Protein AF-A0A3P6E4Q5-F1 (afdb_monomer_lite)

Structure (mmCIF, N/CA/C/O backbone):
data_AF-A0A3P6E4Q5-F1
#
_entry.id   AF-A0A3P6E4Q5-F1
#
loop_
_atom_site.group_PDB
_atom_site.id
_atom_site.type_symbol
_atom_site.label_atom_id
_atom_site.label_alt_id
_atom_site.label_comp_id
_atom_site.label_asym_id
_atom_site.label_entity_id
_atom_site.label_seq_id
_atom_site.pdbx_PDB_ins_code
_atom_site.Cartn_x
_atom_site.Cartn_y
_atom_site.Cartn_z
_atom_site.occupancy
_atom_site.B_iso_or_equiv
_atom_site.auth_seq_id
_atom_site.auth_comp_id
_atom_site.auth_asym_id
_atom_site.auth_atom_id
_atom_site.pdbx_PDB_model_num
ATOM 1 N N . MET A 1 1 ? 16.492 25.123 -7.651 1.00 39.19 1 MET A N 1
ATOM 2 C CA . MET A 1 1 ? 16.013 23.936 -6.913 1.00 39.19 1 MET A CA 1
ATOM 3 C C . MET A 1 1 ? 16.724 22.741 -7.517 1.00 39.19 1 MET A C 1
ATOM 5 O O . MET A 1 1 ? 16.733 22.619 -8.732 1.00 39.19 1 MET A O 1
ATOM 9 N N . ASP A 1 2 ? 17.475 22.009 -6.701 1.00 32.38 2 ASP A N 1
ATOM 10 C CA . ASP A 1 2 ? 18.514 21.075 -7.147 1.00 32.38 2 ASP A CA 1
ATOM 11 C C . ASP A 1 2 ? 17.899 19.684 -7.392 1.00 32.38 2 ASP A C 1
ATOM 13 O O . ASP A 1 2 ? 17.528 18.999 -6.442 1.00 32.38 2 ASP A O 1
ATOM 17 N N . THR A 1 3 ? 17.768 19.276 -8.657 1.00 33.06 3 THR A N 1
ATOM 18 C CA . THR A 1 3 ? 17.178 17.994 -9.105 1.00 33.06 3 THR A CA 1
ATOM 19 C C . THR A 1 3 ? 18.144 16.811 -8.982 1.00 33.06 3 THR A C 1
ATOM 21 O O . THR A 1 3 ? 17.948 15.766 -9.604 1.00 33.06 3 THR A O 1
ATOM 24 N N . ARG A 1 4 ? 19.225 16.959 -8.202 1.00 41.47 4 ARG A N 1
ATOM 25 C CA . ARG A 1 4 ? 20.246 15.919 -8.079 1.00 41.47 4 ARG A CA 1
ATOM 26 C C . ARG A 1 4 ? 19.639 14.619 -7.532 1.00 41.47 4 ARG A C 1
ATOM 28 O O . ARG A 1 4 ? 18.881 14.664 -6.554 1.00 41.47 4 ARG A O 1
ATOM 35 N N . PRO A 1 5 ? 19.995 13.463 -8.125 1.00 45.75 5 PRO A N 1
ATOM 36 C CA . PRO A 1 5 ? 19.605 12.164 -7.598 1.00 45.75 5 PRO A CA 1
ATOM 37 C C . PRO A 1 5 ? 20.028 12.044 -6.133 1.00 45.75 5 PRO A C 1
ATOM 39 O O . PRO A 1 5 ? 21.005 12.659 -5.699 1.00 45.75 5 PRO A O 1
ATOM 42 N N . PHE A 1 6 ? 19.282 11.249 -5.368 1.00 40.94 6 PHE A N 1
ATOM 43 C CA . PHE A 1 6 ? 19.577 10.867 -3.992 1.00 40.94 6 PHE A CA 1
ATOM 44 C C . PHE A 1 6 ? 20.828 9.986 -3.970 1.00 40.94 6 PHE A C 1
ATOM 46 O O . PHE A 1 6 ? 20.800 8.775 -3.761 1.00 40.94 6 PHE A O 1
ATOM 53 N N . THR A 1 7 ? 21.966 10.606 -4.234 1.00 37.62 7 THR A N 1
ATOM 54 C CA . THR A 1 7 ? 23.267 10.013 -4.034 1.00 37.62 7 THR A CA 1
ATOM 55 C C . THR A 1 7 ? 23.651 10.331 -2.600 1.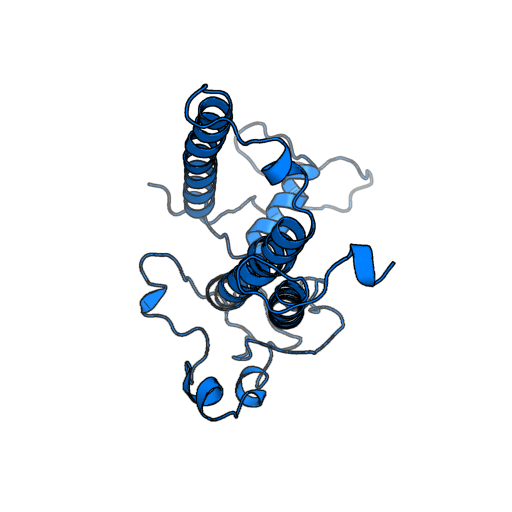00 37.62 7 THR A C 1
ATOM 57 O O . THR A 1 7 ? 24.296 11.343 -2.321 1.00 37.62 7 THR A O 1
ATOM 60 N N . CYS A 1 8 ? 23.345 9.419 -1.678 1.00 39.66 8 CYS A N 1
ATOM 61 C CA . CYS A 1 8 ? 24.447 9.025 -0.816 1.00 39.66 8 CYS A CA 1
ATOM 62 C C . CYS A 1 8 ? 25.441 8.407 -1.797 1.00 39.66 8 CYS A C 1
ATOM 64 O O . CYS A 1 8 ? 25.206 7.302 -2.279 1.00 39.66 8 CYS A O 1
ATOM 66 N N . LYS A 1 9 ? 26.405 9.205 -2.278 1.00 35.38 9 LYS A N 1
ATOM 67 C CA . LYS A 1 9 ? 27.390 8.732 -3.244 1.00 35.38 9 LYS A CA 1
ATOM 68 C C . LYS A 1 9 ? 27.934 7.428 -2.680 1.00 35.38 9 LYS A C 1
ATOM 70 O O . LYS A 1 9 ? 28.552 7.421 -1.619 1.00 35.38 9 LYS A O 1
ATOM 75 N N . THR A 1 10 ? 27.725 6.356 -3.423 1.00 39.16 10 THR A N 1
ATOM 76 C CA . THR A 1 10 ? 28.423 5.085 -3.273 1.00 39.16 10 THR A CA 1
ATOM 77 C C . THR A 1 10 ? 29.930 5.223 -3.534 1.00 39.16 10 THR A C 1
ATOM 79 O O . THR A 1 10 ? 30.618 4.217 -3.575 1.00 39.16 10 THR A O 1
ATOM 82 N N . ASP A 1 11 ? 30.484 6.446 -3.574 1.00 35.91 11 ASP A N 1
ATOM 83 C CA . ASP A 1 11 ? 31.900 6.735 -3.297 1.00 35.91 11 ASP A CA 1
ATOM 84 C C . ASP A 1 11 ? 32.241 6.534 -1.798 1.00 35.91 11 ASP A C 1
ATOM 86 O O . ASP A 1 11 ? 33.105 7.211 -1.238 1.00 35.91 11 ASP A O 1
ATOM 90 N N . CYS A 1 12 ? 31.562 5.614 -1.112 1.00 36.25 12 CYS A N 1
ATOM 91 C CA . CYS A 1 12 ? 32.248 4.793 -0.130 1.00 36.25 12 CYS A CA 1
ATOM 92 C C . CYS A 1 12 ? 32.908 3.683 -0.945 1.00 36.25 12 CYS A C 1
ATOM 94 O O . CYS A 1 12 ? 32.313 2.626 -1.151 1.00 36.25 12 CYS A O 1
ATOM 96 N N . SER A 1 13 ? 34.121 3.927 -1.448 1.00 30.92 13 SER A N 1
ATOM 97 C CA . SER A 1 13 ? 34.968 2.829 -1.893 1.00 30.92 13 SER A CA 1
ATOM 98 C C . SER A 1 13 ? 35.143 1.899 -0.697 1.00 30.92 13 SER A C 1
ATOM 100 O O . SER A 1 13 ? 35.931 2.181 0.206 1.00 30.92 13 SER A O 1
ATOM 102 N N . CYS A 1 14 ? 34.388 0.804 -0.660 1.00 33.50 14 CYS A N 1
ATOM 103 C CA . CYS A 1 14 ? 34.672 -0.326 0.208 1.00 33.50 14 CYS A CA 1
ATOM 104 C C . CYS A 1 14 ? 35.948 -0.985 -0.324 1.00 33.50 14 CYS A C 1
ATOM 106 O O . CYS A 1 14 ? 35.903 -2.025 -0.974 1.00 33.50 14 CYS A O 1
ATOM 108 N N . TYR A 1 15 ? 37.101 -0.357 -0.099 1.00 30.06 15 TYR A N 1
ATOM 109 C CA . TYR A 1 15 ? 38.355 -1.082 -0.167 1.00 30.06 15 TYR A CA 1
ATOM 110 C C . TYR A 1 15 ? 38.325 -2.090 0.982 1.00 30.06 15 TYR A C 1
ATOM 112 O O . TYR A 1 15 ? 38.237 -1.706 2.147 1.00 30.06 15 TYR A O 1
ATOM 120 N N . LEU A 1 16 ? 38.379 -3.382 0.653 1.00 33.06 16 LEU A N 1
ATOM 121 C CA . LEU A 1 16 ? 38.717 -4.448 1.598 1.00 33.06 16 LEU A CA 1
ATOM 122 C C . LEU A 1 16 ? 40.181 -4.257 2.036 1.00 33.06 16 LEU A C 1
ATOM 124 O O . LEU A 1 16 ? 41.077 -4.973 1.606 1.00 33.06 16 LEU A O 1
ATOM 128 N N . GLY A 1 17 ? 40.439 -3.231 2.843 1.00 29.70 17 GLY A N 1
ATOM 129 C CA . GLY A 1 17 ? 41.738 -2.928 3.428 1.00 29.70 17 GLY A CA 1
ATOM 130 C C . GLY A 1 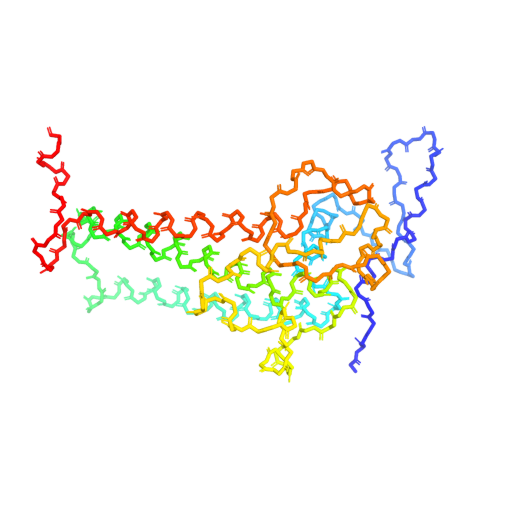17 ? 41.681 -3.129 4.935 1.00 29.70 17 GLY A C 1
ATOM 131 O O . GLY A 1 17 ? 41.130 -2.281 5.623 1.00 29.70 17 GLY A O 1
ATOM 132 N N . SER A 1 18 ? 42.204 -4.273 5.394 1.00 32.16 18 SER A N 1
ATOM 133 C CA . SER A 1 18 ? 42.726 -4.660 6.730 1.00 32.16 18 SER A CA 1
ATOM 134 C C . SER A 1 18 ? 42.094 -4.155 8.047 1.00 32.16 18 SER A C 1
ATOM 136 O O . SER A 1 18 ? 42.553 -4.555 9.114 1.00 32.16 18 SER A O 1
ATOM 138 N N . SER A 1 19 ? 41.036 -3.348 8.048 1.00 33.00 19 SER A N 1
ATOM 139 C CA . SER A 1 19 ? 40.406 -2.820 9.258 1.00 33.00 19 SER A CA 1
ATOM 140 C C . SER A 1 19 ? 38.918 -2.556 9.020 1.00 33.00 19 SER A C 1
ATOM 142 O O . SER A 1 19 ? 38.516 -1.680 8.265 1.00 33.00 19 SER A O 1
ATOM 144 N N . PHE A 1 20 ? 38.090 -3.344 9.698 1.00 38.53 20 PHE A N 1
ATOM 145 C CA . PHE A 1 20 ? 36.628 -3.438 9.593 1.00 38.53 20 PHE A CA 1
ATOM 146 C C . PHE A 1 20 ? 35.851 -2.152 9.995 1.00 38.53 20 PHE A C 1
ATOM 148 O O . PHE A 1 20 ? 34.632 -2.185 10.115 1.00 38.53 20 PHE A O 1
ATOM 155 N N . TRP A 1 21 ? 36.525 -1.010 10.210 1.00 27.91 21 TRP A N 1
ATOM 156 C CA . TRP A 1 21 ? 35.947 0.171 10.879 1.00 27.91 21 TRP A CA 1
ATOM 157 C C . TRP A 1 21 ? 36.236 1.543 10.243 1.00 27.91 21 TRP A C 1
ATOM 159 O O . TRP A 1 21 ? 35.890 2.559 10.844 1.00 27.91 21 TRP A O 1
ATOM 169 N N . SER A 1 22 ? 36.820 1.637 9.046 1.00 29.94 22 SER A N 1
ATOM 170 C CA . SER A 1 22 ? 37.071 2.935 8.392 1.00 29.94 22 SER A CA 1
ATOM 171 C C . SER A 1 22 ? 36.260 3.109 7.100 1.00 29.94 22 SER A C 1
ATOM 173 O O . SER A 1 22 ? 36.702 2.793 6.003 1.00 29.94 22 SER A O 1
ATOM 175 N N . THR A 1 23 ? 35.051 3.668 7.212 1.00 38.75 23 THR A N 1
ATOM 176 C CA . THR A 1 23 ? 34.255 4.122 6.054 1.00 38.75 23 THR A CA 1
ATOM 177 C C . THR A 1 23 ? 34.358 5.639 5.894 1.00 38.75 23 THR A C 1
ATOM 179 O O . THR A 1 23 ? 33.770 6.383 6.681 1.00 38.75 23 THR A O 1
ATOM 182 N N . GLY A 1 24 ? 35.082 6.105 4.875 1.00 39.16 24 GLY A N 1
ATOM 183 C CA . GLY A 1 24 ? 35.040 7.495 4.409 1.00 39.16 24 GLY A CA 1
ATOM 184 C C . GLY A 1 24 ? 33.994 7.672 3.303 1.00 39.16 24 GLY A C 1
ATOM 185 O O . GLY A 1 24 ? 33.886 6.822 2.427 1.00 39.16 24 GLY A O 1
ATOM 186 N N . CYS A 1 25 ? 33.232 8.768 3.342 1.00 46.31 25 CYS A N 1
ATOM 187 C CA . CYS A 1 25 ? 32.285 9.163 2.295 1.00 46.31 25 CYS A CA 1
ATOM 188 C C . CYS A 1 25 ? 32.901 10.309 1.483 1.00 46.31 25 CYS A C 1
ATOM 190 O O . CYS A 1 25 ? 33.320 11.307 2.075 1.00 46.31 25 CYS A O 1
ATOM 192 N N . GLY A 1 26 ? 32.955 10.193 0.153 1.00 44.78 26 GLY A N 1
ATOM 193 C CA . GLY A 1 26 ? 33.443 11.257 -0.729 1.00 44.78 26 GLY A CA 1
ATOM 194 C C . GLY A 1 26 ? 32.588 12.528 -0.633 1.00 44.78 26 GLY A C 1
ATOM 195 O O . GLY A 1 26 ? 31.579 12.669 -1.321 1.00 44.78 26 GLY A O 1
ATOM 196 N N . SER A 1 27 ? 32.981 13.464 0.230 1.00 51.75 27 SER A N 1
ATOM 197 C CA . SER A 1 27 ? 32.294 14.735 0.465 1.00 51.75 27 SER A CA 1
ATOM 198 C C . SER A 1 27 ? 33.318 15.842 0.700 1.00 51.75 27 SER A C 1
ATOM 200 O O . SER A 1 27 ? 34.269 15.663 1.453 1.00 51.75 27 SER A O 1
ATOM 202 N N . ILE A 1 28 ? 33.086 17.011 0.092 1.00 52.00 28 ILE A N 1
ATOM 203 C CA . ILE A 1 28 ? 33.889 18.237 0.291 1.00 52.00 28 ILE A CA 1
ATOM 204 C C . ILE A 1 28 ? 33.803 18.729 1.755 1.00 52.00 28 ILE A C 1
ATOM 206 O O . ILE A 1 28 ? 34.654 19.476 2.224 1.00 52.00 28 ILE A O 1
ATOM 210 N N . TYR A 1 29 ? 32.797 18.263 2.503 1.00 49.91 29 TYR A N 1
ATOM 211 C CA . TYR A 1 29 ? 32.579 18.567 3.917 1.00 49.91 29 TYR A CA 1
ATOM 212 C C . TYR A 1 29 ? 32.685 17.315 4.787 1.00 49.91 29 TYR A C 1
ATOM 214 O O . TYR A 1 29 ? 32.278 16.232 4.358 1.00 49.91 29 TYR A O 1
ATOM 222 N N . SER A 1 30 ? 33.138 17.487 6.034 1.00 46.41 30 SER A N 1
ATOM 223 C CA . SER A 1 30 ? 33.131 16.433 7.054 1.00 46.41 30 SER A CA 1
ATOM 224 C C . SER A 1 30 ? 31.714 15.880 7.240 1.00 46.41 30 SER A C 1
ATOM 226 O O . SER A 1 30 ? 30.798 16.602 7.638 1.00 46.41 30 SER A O 1
ATOM 228 N N . ARG A 1 31 ? 31.519 14.598 6.918 1.00 57.12 31 ARG A N 1
ATOM 229 C CA . ARG A 1 31 ? 30.262 13.868 7.123 1.00 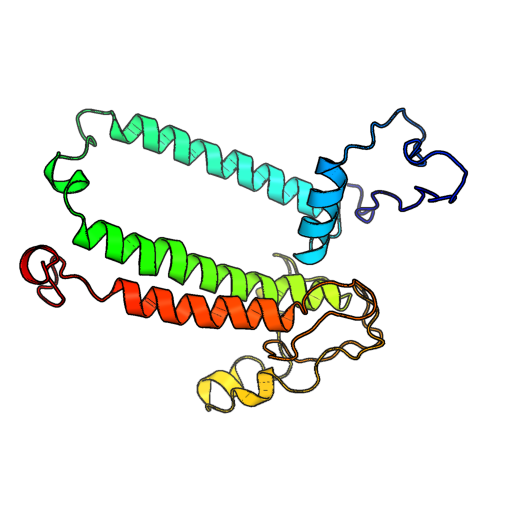57.12 31 ARG A CA 1
ATOM 230 C C . ARG A 1 31 ? 30.518 12.668 8.020 1.00 57.12 31 ARG A C 1
ATOM 232 O O . ARG A 1 31 ? 31.521 11.978 7.869 1.00 57.12 31 ARG A O 1
ATOM 239 N N . ARG A 1 32 ? 29.578 12.392 8.927 1.00 52.19 32 ARG A N 1
ATOM 240 C CA . ARG A 1 32 ? 29.547 11.136 9.682 1.00 52.19 32 ARG A CA 1
ATOM 241 C C . ARG A 1 32 ? 28.717 10.117 8.912 1.00 52.19 32 ARG A C 1
ATOM 243 O O . ARG A 1 32 ? 27.519 10.322 8.731 1.00 52.19 32 ARG A O 1
ATOM 250 N N . CYS A 1 33 ? 29.337 9.016 8.502 1.00 54.66 33 CYS A N 1
ATOM 251 C CA . CYS A 1 33 ? 28.601 7.807 8.151 1.00 54.66 33 CYS A CA 1
ATOM 252 C C . CYS A 1 33 ? 28.034 7.211 9.441 1.00 54.66 33 CYS A C 1
ATOM 254 O O . CYS A 1 33 ? 28.779 6.978 10.392 1.00 54.66 33 CYS A O 1
ATOM 256 N N . SER A 1 34 ? 26.722 6.994 9.497 1.00 62.91 34 SER A N 1
ATOM 257 C CA . SER A 1 34 ? 26.081 6.321 10.624 1.00 62.91 34 SER A CA 1
ATOM 258 C C . SER A 1 34 ? 25.375 5.063 10.132 1.00 62.91 34 SER A C 1
ATOM 260 O O . SER A 1 34 ? 24.694 5.077 9.106 1.00 62.91 34 SER A O 1
ATOM 262 N N . TRP A 1 35 ? 25.531 3.968 10.877 1.00 60.38 35 TRP A N 1
ATOM 263 C CA . TRP A 1 35 ? 24.863 2.694 10.598 1.00 60.38 35 TRP A CA 1
ATOM 264 C C . TRP A 1 35 ? 23.337 2.826 10.448 1.00 60.38 35 TRP A C 1
ATOM 266 O O . TRP A 1 35 ? 22.803 2.280 9.483 1.00 60.38 35 TRP A O 1
ATOM 276 N N . PRO A 1 36 ? 22.621 3.605 11.291 1.00 69.19 36 PRO A N 1
ATOM 277 C CA . PRO A 1 36 ? 21.195 3.847 11.078 1.00 69.19 36 PRO A CA 1
ATOM 278 C C . PRO A 1 36 ? 20.903 4.515 9.730 1.00 69.19 36 PRO A C 1
ATOM 280 O O . PRO A 1 36 ? 19.954 4.135 9.051 1.00 69.19 36 PRO A O 1
ATOM 283 N N . GLY A 1 37 ? 21.739 5.469 9.302 1.00 67.94 37 GLY A N 1
ATOM 284 C CA . GLY A 1 37 ? 21.567 6.173 8.029 1.00 67.94 37 GLY A CA 1
ATOM 285 C C . GLY A 1 37 ? 21.628 5.251 6.808 1.00 67.94 37 GLY A C 1
ATOM 286 O O . GLY A 1 37 ? 20.888 5.465 5.850 1.00 67.94 37 GLY A O 1
ATOM 287 N N . LEU A 1 38 ? 22.447 4.196 6.857 1.00 70.25 38 LEU A N 1
ATOM 288 C CA . LEU A 1 38 ? 22.538 3.194 5.787 1.00 70.25 38 LEU A CA 1
ATOM 289 C C . LEU A 1 38 ? 21.275 2.324 5.694 1.00 70.25 38 LEU A C 1
ATOM 291 O O . LEU A 1 38 ? 20.816 2.032 4.591 1.00 70.25 38 LEU A O 1
ATOM 295 N N . VAL A 1 39 ? 20.670 1.963 6.828 1.00 77.69 39 VAL A N 1
ATOM 296 C CA . VAL A 1 39 ? 19.418 1.185 6.855 1.00 77.69 39 VAL A CA 1
ATOM 297 C C . VAL A 1 39 ? 18.253 2.008 6.303 1.00 77.69 39 VAL A C 1
ATOM 299 O O . VAL A 1 39 ? 17.497 1.530 5.456 1.00 77.69 39 VAL A O 1
ATOM 302 N N . PHE A 1 40 ? 18.133 3.272 6.720 1.00 82.00 40 PHE A N 1
ATOM 303 C CA . PHE A 1 40 ? 17.098 4.165 6.193 1.00 82.00 40 PHE A CA 1
ATOM 304 C C . PHE A 1 40 ? 17.264 4.420 4.695 1.00 82.00 40 PHE A C 1
ATOM 306 O O . PHE A 1 40 ? 16.269 4.441 3.976 1.00 82.00 40 PHE A O 1
ATOM 313 N N . TYR A 1 41 ? 18.505 4.543 4.212 1.00 86.06 41 TYR A N 1
ATOM 314 C CA . TYR A 1 41 ? 18.780 4.662 2.782 1.00 86.06 41 TYR A CA 1
ATOM 315 C C . TYR A 1 41 ? 18.214 3.471 1.999 1.00 86.06 41 TYR A C 1
ATOM 317 O O . TYR A 1 41 ? 17.468 3.675 1.044 1.00 86.06 41 TYR A O 1
ATOM 325 N N . GLN A 1 42 ? 18.519 2.239 2.420 1.00 88.56 42 GLN A N 1
ATOM 326 C CA . GLN A 1 42 ? 18.032 1.028 1.750 1.00 88.56 42 GLN A CA 1
ATOM 327 C C . GLN A 1 42 ? 16.504 0.954 1.753 1.00 88.56 42 GLN A C 1
ATOM 329 O O . GLN A 1 42 ? 15.901 0.651 0.723 1.00 88.56 42 GLN A O 1
ATOM 334 N N . TRP A 1 43 ? 15.868 1.277 2.881 1.00 92.12 43 TRP A N 1
ATOM 335 C CA . TRP A 1 43 ? 14.411 1.276 2.983 1.00 92.12 43 TRP A CA 1
ATOM 336 C C . TRP A 1 43 ? 13.768 2.319 2.062 1.00 92.12 43 TRP A C 1
ATOM 338 O O . TRP A 1 43 ? 12.935 1.959 1.232 1.00 92.12 43 TRP A O 1
ATOM 348 N N . TRP A 1 44 ? 14.190 3.585 2.141 1.00 94.38 44 TRP A N 1
ATOM 349 C CA . TRP A 1 44 ? 13.661 4.665 1.302 1.00 94.38 44 TRP A CA 1
ATOM 350 C C . TRP A 1 44 ? 13.888 4.407 -0.185 1.00 94.38 44 TRP A C 1
ATOM 352 O O . TRP A 1 44 ? 12.989 4.621 -1.001 1.00 94.38 44 TRP A O 1
ATOM 362 N N . TYR A 1 45 ? 15.063 3.892 -0.540 1.00 94.12 45 TYR A N 1
ATOM 363 C CA . TYR A 1 45 ? 15.362 3.508 -1.910 1.00 94.12 45 TYR A CA 1
ATOM 364 C C . TYR A 1 45 ? 14.475 2.342 -2.375 1.00 94.12 45 TYR A C 1
ATOM 366 O O . TYR A 1 45 ? 13.932 2.377 -3.477 1.00 94.12 45 TYR A O 1
ATOM 374 N N . THR A 1 46 ? 14.220 1.344 -1.533 1.00 96.19 46 THR A N 1
ATOM 375 C CA . THR A 1 46 ? 13.349 0.215 -1.900 1.00 96.19 46 THR A CA 1
ATOM 376 C C . THR A 1 46 ? 11.906 0.659 -2.149 1.00 96.19 46 THR A C 1
ATOM 378 O O . THR A 1 46 ? 11.299 0.232 -3.126 1.00 96.19 46 THR A O 1
ATOM 381 N N . ILE A 1 47 ? 11.371 1.573 -1.334 1.00 97.06 47 ILE A N 1
ATOM 382 C CA . ILE A 1 47 ? 9.984 2.064 -1.463 1.00 97.06 47 ILE A CA 1
ATOM 383 C C . ILE A 1 47 ? 9.823 3.174 -2.523 1.00 97.06 47 ILE A C 1
ATOM 385 O O . ILE A 1 47 ? 8.739 3.718 -2.709 1.00 97.06 47 ILE A O 1
ATOM 389 N N . GLY A 1 48 ? 10.892 3.509 -3.252 1.00 96.12 48 GLY A N 1
ATOM 390 C CA . GLY A 1 48 ? 10.810 4.339 -4.455 1.00 96.12 48 GLY A CA 1
ATOM 391 C C . GLY A 1 48 ? 11.243 5.799 -4.311 1.00 96.12 48 GLY A C 1
ATOM 392 O O . GLY A 1 48 ? 11.085 6.551 -5.275 1.00 96.12 48 GLY A O 1
ATOM 393 N N . LEU A 1 49 ? 11.827 6.222 -3.183 1.00 95.06 49 LEU A N 1
ATOM 394 C CA . LEU A 1 49 ? 12.411 7.564 -3.053 1.00 95.06 49 LEU A CA 1
ATOM 395 C C . LEU A 1 49 ? 13.738 7.616 -3.825 1.00 95.06 49 LEU A C 1
ATOM 397 O O . LEU A 1 49 ? 14.582 6.722 -3.714 1.00 95.06 49 LEU A O 1
ATOM 401 N N . ARG A 1 50 ? 13.906 8.637 -4.666 1.00 92.75 50 ARG A N 1
ATOM 402 C CA . ARG A 1 50 ? 15.020 8.749 -5.623 1.00 92.75 50 ARG A CA 1
ATOM 403 C C . ARG A 1 50 ? 15.719 10.098 -5.584 1.00 92.75 50 ARG A C 1
ATOM 405 O O . ARG A 1 50 ? 16.842 10.174 -6.070 1.00 92.75 50 ARG A O 1
ATOM 412 N N . THR A 1 51 ? 15.110 11.142 -5.029 1.00 91.38 51 THR A N 1
ATOM 413 C CA . THR A 1 51 ? 15.688 12.494 -4.990 1.00 91.38 51 THR A CA 1
ATOM 414 C C . THR A 1 51 ? 15.660 13.084 -3.580 1.00 91.38 51 THR A C 1
ATOM 416 O O . THR A 1 51 ? 14.918 12.637 -2.705 1.00 91.38 51 THR A O 1
ATOM 419 N N . ASN A 1 52 ? 16.462 14.128 -3.351 1.00 90.00 52 ASN A N 1
ATOM 420 C CA . ASN A 1 52 ? 16.379 14.907 -2.107 1.00 90.00 52 ASN A CA 1
ATOM 421 C C . ASN A 1 52 ? 15.023 15.614 -1.959 1.00 90.00 52 ASN A C 1
ATOM 423 O O . ASN A 1 52 ? 14.576 15.869 -0.843 1.00 90.00 52 ASN A O 1
ATOM 427 N N . GLU A 1 53 ? 14.371 15.921 -3.078 1.00 91.75 53 GLU A N 1
ATOM 428 C CA . GLU A 1 53 ? 13.038 16.515 -3.110 1.00 91.75 53 GLU A CA 1
ATOM 429 C C . GLU A 1 53 ? 11.972 15.545 -2.577 1.00 91.75 53 GLU A C 1
ATOM 431 O O . GLU A 1 53 ? 11.149 15.949 -1.759 1.00 91.75 53 GLU A O 1
ATOM 436 N N . ASP A 1 54 ? 12.052 14.251 -2.917 1.00 92.19 54 ASP A N 1
ATOM 437 C CA . ASP A 1 54 ? 11.160 13.228 -2.350 1.00 92.19 54 ASP A CA 1
ATOM 438 C C . ASP A 1 54 ? 11.253 13.188 -0.816 1.00 92.19 54 ASP A C 1
ATOM 440 O O . ASP A 1 54 ? 10.242 13.122 -0.113 1.00 92.19 54 ASP A O 1
ATOM 444 N N . LEU A 1 55 ? 12.479 13.265 -0.285 1.00 91.62 55 LEU A N 1
ATOM 445 C CA . LEU A 1 55 ? 12.729 13.285 1.156 1.00 91.62 55 LEU A CA 1
ATOM 446 C C . LEU A 1 55 ? 12.248 14.574 1.813 1.00 91.62 55 LEU A C 1
ATOM 448 O O . LEU A 1 55 ? 11.737 14.533 2.933 1.00 91.62 55 LEU A O 1
ATOM 452 N N . LEU A 1 56 ? 12.398 15.711 1.133 1.00 94.44 56 LEU A N 1
ATOM 453 C CA . LEU A 1 56 ? 11.889 16.985 1.619 1.00 94.44 56 LEU A CA 1
ATOM 454 C C . LEU A 1 56 ? 10.363 16.938 1.733 1.00 94.44 56 LEU A C 1
ATOM 456 O O . LEU A 1 56 ? 9.835 17.258 2.796 1.00 94.44 56 LEU A O 1
ATOM 460 N N . TYR A 1 57 ? 9.662 16.461 0.702 1.00 93.44 57 TYR A N 1
ATOM 461 C CA . TYR A 1 57 ? 8.209 16.304 0.749 1.00 93.44 57 TYR A CA 1
ATOM 462 C C . TYR A 1 57 ? 7.763 15.336 1.842 1.00 93.44 57 TYR A C 1
ATOM 464 O O . TYR A 1 57 ? 6.830 15.645 2.585 1.00 93.44 57 TYR A O 1
ATOM 472 N N . TRP A 1 58 ? 8.450 14.202 1.996 1.00 91.12 58 TRP A N 1
ATOM 473 C CA . TRP A 1 58 ? 8.157 13.242 3.060 1.00 91.12 58 TRP A CA 1
ATOM 474 C C . TRP A 1 58 ? 8.355 13.835 4.464 1.00 91.12 58 TRP A C 1
ATOM 476 O O . TRP A 1 58 ? 7.506 13.675 5.348 1.00 91.12 58 TRP A O 1
ATOM 486 N N . SER A 1 59 ? 9.453 14.564 4.670 1.00 93.62 59 SER A N 1
ATOM 487 C CA . SER A 1 59 ? 9.758 15.246 5.931 1.00 93.62 59 SER A CA 1
ATOM 488 C C . SER A 1 59 ? 8.714 16.317 6.255 1.00 93.62 59 SER A C 1
ATOM 490 O O . SER A 1 59 ? 8.143 16.324 7.349 1.00 93.62 59 SER A O 1
ATOM 492 N N . SER A 1 60 ? 8.376 17.168 5.282 1.00 94.94 60 SER A N 1
ATOM 493 C CA . SER A 1 60 ? 7.337 18.189 5.434 1.00 94.94 60 SER A CA 1
ATOM 494 C C . SER A 1 60 ? 5.974 17.571 5.747 1.00 94.94 60 SER A C 1
ATOM 496 O O . SER A 1 60 ? 5.310 18.020 6.680 1.00 94.94 60 SER A O 1
ATOM 498 N N . PHE A 1 61 ? 5.574 16.508 5.042 1.00 94.31 61 PHE A N 1
ATOM 499 C CA . PHE A 1 61 ? 4.330 15.785 5.317 1.00 94.31 61 PHE A CA 1
ATOM 500 C C . PHE A 1 61 ? 4.287 15.220 6.743 1.00 94.31 61 PHE A C 1
ATOM 502 O O . PHE A 1 61 ? 3.262 15.325 7.419 1.00 94.31 61 PHE A O 1
ATOM 509 N N . SER A 1 62 ? 5.402 14.663 7.221 1.00 93.75 62 SER A N 1
ATOM 510 C CA . SER A 1 62 ? 5.506 14.093 8.568 1.00 93.75 62 SER A CA 1
ATOM 511 C C . SER A 1 62 ? 5.327 15.161 9.650 1.00 93.75 62 SER A C 1
ATOM 513 O O . SER A 1 62 ? 4.563 14.963 10.595 1.00 93.75 62 SER A O 1
ATOM 515 N N . ILE A 1 63 ? 5.964 16.326 9.486 1.00 95.06 63 ILE A N 1
ATOM 516 C CA . ILE A 1 63 ? 5.823 17.462 10.411 1.00 95.06 63 ILE A CA 1
ATOM 517 C C . ILE A 1 63 ? 4.388 18.001 10.386 1.00 95.06 63 ILE A C 1
ATOM 519 O O . ILE A 1 63 ? 3.775 18.173 11.440 1.00 95.06 63 ILE A O 1
ATOM 523 N N . ILE A 1 64 ? 3.824 18.208 9.192 1.00 95.50 64 ILE A N 1
ATOM 524 C CA . ILE A 1 64 ? 2.453 18.711 9.023 1.00 95.50 64 ILE A CA 1
ATOM 525 C C . ILE A 1 64 ? 1.437 17.746 9.639 1.00 95.50 64 ILE A C 1
ATOM 527 O O . ILE A 1 64 ? 0.478 18.198 10.256 1.00 95.50 64 ILE A O 1
ATOM 531 N N . SER A 1 65 ? 1.650 16.433 9.525 1.00 94.56 65 SER A N 1
ATOM 532 C CA . SER A 1 65 ? 0.778 15.406 10.111 1.00 94.56 65 SER A CA 1
ATOM 533 C C . SER A 1 65 ? 0.907 15.307 11.632 1.00 94.56 65 SER A C 1
ATOM 535 O O . SER A 1 65 ? -0.055 14.945 12.311 1.00 94.56 65 SER A O 1
ATOM 537 N N . PHE A 1 66 ? 2.059 15.669 12.198 1.00 96.19 66 PHE A N 1
ATOM 538 C CA . PHE A 1 66 ? 2.281 15.644 13.643 1.00 96.19 66 PHE A CA 1
ATOM 539 C C . PHE A 1 66 ? 1.489 16.737 14.378 1.00 96.19 66 PHE A C 1
ATOM 541 O O . PHE A 1 66 ? 0.897 16.477 15.430 1.00 96.19 66 PHE A O 1
ATOM 548 N N . CYS A 1 67 ? 1.386 17.936 13.798 1.00 94.62 67 CYS A N 1
ATOM 549 C CA . CYS A 1 67 ? 0.623 19.052 14.364 1.00 94.62 67 CYS A CA 1
ATOM 550 C C . CYS A 1 67 ? -0.845 18.704 14.721 1.00 94.62 67 CYS A C 1
ATOM 552 O O . CYS A 1 67 ? -1.245 18.926 15.867 1.00 94.62 67 CYS A O 1
ATOM 554 N N . PRO A 1 68 ? -1.682 18.141 13.821 1.00 96.00 68 PRO A N 1
ATOM 555 C CA . PRO A 1 68 ? -3.054 17.769 14.152 1.00 96.00 68 PRO A CA 1
ATOM 556 C C . PRO A 1 68 ? -3.140 16.600 15.141 1.00 96.00 68 PRO A C 1
ATOM 558 O O . PRO A 1 68 ? -4.120 16.534 15.879 1.00 96.00 68 PRO A O 1
ATOM 561 N N . ILE A 1 69 ? -2.154 15.695 15.200 1.00 96.50 69 ILE A N 1
ATOM 562 C CA . ILE A 1 69 ? -2.134 14.605 16.193 1.00 96.50 69 ILE A CA 1
ATOM 563 C C . ILE A 1 69 ? -1.985 15.184 17.604 1.00 96.50 69 ILE A C 1
ATOM 565 O O . ILE A 1 69 ? -2.779 14.854 18.486 1.00 96.50 69 ILE A O 1
ATOM 569 N N . LEU A 1 70 ? -1.033 16.102 17.803 1.00 96.06 70 LEU A N 1
ATOM 570 C CA . LEU A 1 70 ? -0.859 16.794 19.083 1.00 96.06 70 LEU A CA 1
ATOM 571 C C . LEU A 1 70 ? -2.101 17.604 19.468 1.00 96.06 70 LEU A C 1
ATOM 573 O O . LEU A 1 70 ? -2.589 17.496 20.595 1.00 96.06 70 LEU A O 1
ATOM 577 N N . ASN A 1 71 ? -2.664 18.352 18.514 1.00 96.50 71 ASN A N 1
ATOM 578 C CA . ASN A 1 71 ? -3.880 19.131 18.741 1.00 96.50 71 ASN A CA 1
ATOM 579 C C . ASN A 1 71 ? -5.081 18.245 19.098 1.00 96.50 71 ASN A C 1
ATOM 581 O O . ASN A 1 71 ? -5.839 18.598 19.997 1.00 96.50 71 ASN A O 1
ATOM 585 N N . ARG A 1 72 ? -5.254 17.077 18.460 1.00 96.00 72 ARG A N 1
ATOM 586 C CA . ARG A 1 72 ? -6.301 16.113 18.848 1.00 96.00 72 ARG A CA 1
ATOM 587 C C . ARG A 1 72 ? -6.064 15.536 20.239 1.00 96.00 72 ARG A C 1
ATOM 589 O O . ARG A 1 72 ? -7.029 15.368 20.981 1.00 96.00 72 ARG A O 1
ATOM 596 N N . GLY A 1 73 ? -4.812 15.263 20.606 1.00 96.31 73 GLY A N 1
ATOM 597 C CA . GLY A 1 73 ? -4.450 14.836 21.959 1.00 96.31 73 GLY A CA 1
ATOM 598 C C . GLY A 1 73 ? -4.909 15.849 23.009 1.00 96.31 73 GLY A C 1
ATOM 599 O O . GLY A 1 73 ? -5.634 15.491 23.935 1.00 96.31 73 GLY A O 1
ATOM 600 N N . TRP A 1 74 ? -4.579 17.127 22.813 1.00 97.44 74 TRP A N 1
ATOM 601 C CA . TRP A 1 74 ? -5.055 18.219 23.668 1.00 97.44 74 TRP A CA 1
ATOM 602 C C . TRP A 1 74 ? -6.583 18.386 23.631 1.00 97.44 74 TRP A C 1
ATOM 604 O O . TRP A 1 74 ? -7.208 18.593 24.674 1.00 97.44 74 TRP A O 1
ATOM 614 N N . LEU A 1 75 ? -7.203 18.253 22.453 1.00 97.88 75 LEU A N 1
ATOM 615 C CA . LEU A 1 75 ? -8.651 18.373 22.279 1.00 97.88 75 LEU A CA 1
ATOM 616 C C . LEU A 1 75 ? -9.404 17.318 23.100 1.00 97.88 75 LEU A C 1
ATOM 618 O O . LEU A 1 75 ? -10.363 17.658 23.785 1.00 97.88 75 LEU A O 1
ATOM 622 N N . HIS A 1 76 ? -8.950 16.061 23.098 1.00 97.81 76 HIS A N 1
ATOM 623 C CA . HIS A 1 76 ? -9.566 14.972 23.868 1.00 97.81 76 HIS A CA 1
ATOM 624 C C . HIS A 1 76 ? -9.408 15.104 25.391 1.00 97.81 76 HIS A C 1
ATOM 626 O O . HIS A 1 76 ? -10.036 14.346 26.133 1.00 97.81 76 HIS A O 1
ATOM 632 N N . LEU A 1 77 ? -8.625 16.074 25.872 1.00 96.31 77 LEU A N 1
ATOM 633 C CA . LEU A 1 77 ? -8.561 16.442 27.288 1.00 96.31 77 LEU A CA 1
ATOM 634 C C . LEU A 1 77 ? -9.571 17.536 27.664 1.00 96.31 77 LEU A C 1
ATOM 636 O O . LEU A 1 77 ? -9.867 17.705 28.847 1.00 96.31 77 LEU A O 1
ATOM 640 N N . GLN A 1 78 ? -10.136 18.251 26.686 1.00 97.94 78 GLN A N 1
ATOM 641 C CA . GLN A 1 78 ? -11.098 19.321 26.947 1.00 97.94 78 GLN A CA 1
ATOM 642 C C . GLN A 1 78 ? -12.438 18.754 27.447 1.00 97.94 78 GLN A C 1
ATOM 644 O O . GLN A 1 78 ? -12.905 17.744 26.910 1.00 97.94 78 GLN A O 1
ATOM 649 N N . PRO A 1 79 ? -13.127 19.416 28.402 1.00 96.88 79 PRO A N 1
ATOM 650 C CA . PRO A 1 79 ? -14.356 18.896 29.015 1.00 96.88 79 PRO A CA 1
ATOM 651 C C . PRO A 1 79 ? -15.442 18.472 28.018 1.00 96.88 79 PRO A C 1
ATOM 653 O O . PRO A 1 79 ? -16.116 17.467 28.229 1.00 96.88 79 PRO A O 1
ATOM 656 N N . LYS A 1 80 ? -15.578 19.201 26.902 1.00 97.19 80 LYS A N 1
ATOM 657 C CA . LYS A 1 80 ? -16.567 18.922 25.849 1.00 97.19 80 LYS A CA 1
ATOM 658 C C . LYS A 1 80 ? -16.270 17.650 25.041 1.00 97.19 80 LYS A C 1
ATOM 660 O O . LYS A 1 80 ? -17.202 17.018 24.554 1.00 97.19 80 LYS A O 1
ATOM 665 N N . TRP A 1 81 ? -14.999 17.282 24.881 1.00 96.81 81 TRP A N 1
ATOM 666 C CA . TRP A 1 81 ? -14.547 16.232 23.952 1.00 96.81 81 TRP A CA 1
ATOM 667 C C . TRP A 1 81 ? -13.908 15.027 24.653 1.00 96.81 81 TRP A C 1
ATOM 669 O O . TRP A 1 81 ? -13.448 14.095 23.988 1.00 96.81 81 TRP A O 1
ATOM 679 N N . LYS A 1 82 ? -13.881 15.040 25.990 1.00 96.75 82 LYS A N 1
ATOM 680 C CA . LYS A 1 82 ? -13.355 13.962 26.826 1.00 96.75 82 LYS A CA 1
ATOM 681 C C . LYS A 1 82 ? -14.188 12.683 26.647 1.00 96.75 82 LYS A C 1
ATOM 683 O O . LYS A 1 82 ? -15.376 12.683 26.985 1.00 96.75 82 LYS A O 1
ATOM 688 N N . PRO A 1 83 ? -13.602 11.571 26.162 1.00 96.88 83 PRO A N 1
ATOM 689 C CA . PRO A 1 83 ? -14.341 10.325 26.001 1.00 96.88 83 PRO A CA 1
ATOM 690 C C . PRO A 1 83 ? -14.783 9.741 27.349 1.00 96.88 83 PRO A C 1
ATOM 692 O O . PRO A 1 83 ? -14.082 9.830 28.360 1.00 96.88 83 PRO A O 1
ATOM 695 N N . ARG A 1 84 ? -15.954 9.098 27.363 1.00 96.75 84 ARG A N 1
ATOM 696 C CA . ARG A 1 84 ? -16.475 8.391 28.544 1.00 96.75 84 ARG A CA 1
ATOM 697 C C . ARG A 1 84 ? -15.717 7.079 28.770 1.00 96.75 84 ARG A C 1
ATOM 699 O O . ARG A 1 84 ? -15.226 6.468 27.826 1.00 96.75 84 ARG A O 1
ATOM 706 N N . VAL A 1 85 ? -15.713 6.568 30.004 1.00 97.25 85 VAL A N 1
ATOM 707 C CA . VAL A 1 85 ? -15.075 5.275 30.345 1.00 97.25 85 VAL A CA 1
ATOM 708 C C . VAL A 1 85 ? -15.640 4.107 29.520 1.00 97.25 85 VAL A C 1
ATOM 710 O O . VAL A 1 85 ? -14.897 3.200 29.150 1.00 97.25 85 VAL A O 1
ATOM 713 N N . SER A 1 86 ? -16.933 4.137 29.181 1.00 96.62 86 SER A N 1
ATOM 714 C CA . SER A 1 86 ? -17.561 3.125 28.321 1.00 96.62 86 SER A CA 1
ATOM 715 C C . SER A 1 86 ? -16.950 3.062 26.918 1.00 96.62 86 SER A C 1
ATOM 717 O O . SER A 1 86 ? -16.859 1.975 26.358 1.00 96.62 86 SER A O 1
ATOM 719 N N . TRP A 1 87 ? -16.475 4.190 26.376 1.00 97.25 87 TRP A N 1
ATOM 720 C CA . TRP A 1 87 ? -15.786 4.237 25.085 1.00 97.25 87 TRP A CA 1
ATOM 721 C C . TRP A 1 87 ? -14.453 3.479 25.148 1.00 97.25 87 TRP A C 1
ATOM 723 O O . TRP A 1 87 ? -14.202 2.605 24.325 1.00 97.25 87 TRP A O 1
ATOM 733 N N . PHE A 1 88 ? -13.646 3.715 26.191 1.00 97.31 88 PHE A N 1
ATOM 734 C CA . PHE A 1 88 ? -12.364 3.021 26.392 1.00 97.31 88 PHE A CA 1
ATOM 735 C C . PHE A 1 88 ? -12.518 1.513 26.634 1.00 97.31 88 PHE A C 1
ATOM 737 O O . PHE A 1 88 ? -11.648 0.724 26.256 1.00 97.31 88 PHE A O 1
ATOM 744 N N . LYS A 1 89 ? -13.625 1.107 27.265 1.00 97.12 89 LYS A N 1
ATOM 745 C CA . LYS A 1 89 ? -13.943 -0.299 27.552 1.00 97.12 89 LYS A CA 1
ATOM 746 C C . LYS A 1 89 ? -14.637 -1.025 26.393 1.00 97.12 89 LYS A C 1
ATOM 748 O O . LYS A 1 89 ? -14.880 -2.224 26.510 1.00 97.12 89 LYS A O 1
ATOM 753 N N . ASN A 1 90 ? -14.934 -0.351 25.280 1.00 97.06 90 ASN A N 1
ATOM 754 C CA . ASN A 1 90 ? -15.534 -0.984 24.107 1.00 97.06 90 ASN A CA 1
ATOM 755 C C . ASN A 1 90 ? -14.476 -1.752 23.291 1.00 97.06 90 ASN A C 1
ATOM 757 O O . ASN A 1 90 ? -13.960 -1.270 22.282 1.00 97.06 90 ASN A O 1
ATOM 761 N N . ALA A 1 91 ? -14.130 -2.949 23.771 1.00 96.75 91 ALA A N 1
ATOM 762 C CA . ALA A 1 91 ? -13.113 -3.800 23.158 1.00 96.75 91 ALA A CA 1
ATOM 763 C C . ALA A 1 91 ? -13.517 -4.296 21.760 1.00 96.75 91 ALA A C 1
ATOM 765 O O . ALA A 1 91 ? -12.677 -4.298 20.869 1.00 96.75 91 ALA A O 1
ATOM 766 N N . GLU A 1 92 ? -14.788 -4.657 21.565 1.00 97.56 92 GLU A N 1
ATOM 767 C CA . GLU A 1 92 ? -15.324 -5.181 20.298 1.00 97.56 92 GLU A CA 1
ATOM 768 C C . GLU A 1 92 ? -15.200 -4.138 19.177 1.00 97.56 92 GLU A C 1
ATOM 770 O O . GLU A 1 92 ? -14.605 -4.408 18.134 1.00 97.56 92 GLU A O 1
ATOM 775 N N . SER A 1 93 ? -15.651 -2.902 19.427 1.00 97.31 93 SER A N 1
ATOM 776 C CA . SER A 1 93 ? -15.508 -1.811 18.457 1.00 97.31 93 SER A CA 1
ATOM 777 C C . SER A 1 93 ? -14.042 -1.483 18.177 1.00 97.31 93 SER A C 1
ATOM 779 O O . SER A 1 93 ? -13.660 -1.336 17.016 1.00 97.31 93 SER A O 1
ATOM 781 N N . ARG A 1 94 ? -13.198 -1.403 19.217 1.00 97.88 94 ARG A N 1
ATOM 782 C CA . ARG A 1 94 ? -11.766 -1.119 19.048 1.00 97.88 94 ARG A CA 1
ATOM 783 C C . ARG A 1 94 ? -11.074 -2.194 18.214 1.00 97.88 94 ARG A C 1
ATOM 785 O O . ARG A 1 94 ? -10.284 -1.856 17.341 1.00 97.88 94 ARG A O 1
ATOM 792 N N . LEU A 1 95 ? -11.372 -3.466 18.468 1.00 97.69 95 LEU A N 1
ATOM 793 C CA . LEU A 1 95 ? -10.765 -4.582 17.754 1.00 97.69 95 LEU A CA 1
ATOM 794 C C . LEU A 1 95 ? -11.197 -4.600 16.285 1.00 97.69 95 LEU A C 1
ATOM 796 O O . LEU A 1 95 ? -10.334 -4.703 15.420 1.00 97.69 95 LEU A O 1
ATOM 800 N N . ASN A 1 96 ? -12.482 -4.373 15.997 1.00 98.00 96 ASN A N 1
ATOM 801 C CA . ASN A 1 96 ? -12.958 -4.215 14.623 1.00 98.00 96 ASN A CA 1
ATOM 802 C C . ASN A 1 96 ? -12.232 -3.077 13.892 1.00 98.00 96 ASN A C 1
ATOM 804 O O . ASN A 1 96 ? -11.681 -3.304 12.820 1.00 98.00 96 ASN A O 1
ATOM 808 N N . HIS A 1 97 ? -12.168 -1.877 14.483 1.00 98.00 97 HIS A N 1
ATOM 809 C CA . HIS A 1 97 ? -11.516 -0.718 13.859 1.00 98.00 97 HIS A CA 1
ATOM 810 C C . HIS A 1 97 ? -10.002 -0.893 13.703 1.00 98.00 97 HIS A C 1
ATOM 812 O O . HIS A 1 97 ? -9.428 -0.400 12.736 1.00 98.00 97 HIS A O 1
ATOM 818 N N . HIS A 1 98 ? -9.331 -1.569 14.637 1.00 98.44 98 HIS A N 1
ATOM 819 C CA . HIS A 1 98 ? -7.897 -1.821 14.518 1.00 98.44 98 HIS A CA 1
ATOM 820 C C . HIS A 1 98 ? -7.599 -2.887 13.463 1.00 98.44 98 HIS A C 1
ATOM 822 O O . HIS A 1 98 ? -6.709 -2.693 12.644 1.00 98.44 98 HIS A O 1
ATOM 828 N N . LEU A 1 99 ? -8.348 -3.990 13.444 1.00 98.44 99 LEU A N 1
ATOM 829 C CA . LEU A 1 99 ? -8.148 -5.033 12.444 1.00 98.44 99 LEU A CA 1
ATOM 830 C C . LEU A 1 99 ? -8.488 -4.503 11.048 1.00 98.44 99 LEU A C 1
ATOM 832 O O . LEU A 1 99 ? -7.609 -4.463 10.197 1.00 98.44 99 LEU A O 1
ATOM 836 N N . SER A 1 100 ? -9.707 -4.016 10.804 1.00 97.94 100 SER A N 1
ATOM 837 C CA . SER A 1 100 ? -10.088 -3.586 9.451 1.00 97.94 100 SER A CA 1
ATOM 838 C C . SER A 1 100 ? -9.474 -2.242 9.068 1.00 97.94 100 SER A C 1
ATOM 840 O O . SER A 1 100 ? -8.896 -2.124 7.995 1.00 97.94 100 SER A O 1
ATOM 842 N N . GLY A 1 101 ? -9.561 -1.233 9.934 1.00 96.69 101 GLY A N 1
ATOM 843 C CA . GLY A 1 101 ? -9.084 0.119 9.650 1.00 96.69 101 GLY A CA 1
ATOM 844 C C . GLY A 1 101 ? -7.571 0.249 9.787 1.00 96.69 101 GLY A C 1
ATOM 845 O O . GLY A 1 101 ? -6.878 0.530 8.814 1.00 96.69 101 GLY A O 1
ATOM 846 N N . LEU A 1 102 ? -7.037 0.047 10.995 1.00 97.94 102 LEU A N 1
ATOM 847 C CA . LEU A 1 102 ? -5.612 0.284 11.243 1.00 97.94 102 LEU A CA 1
ATOM 848 C C . LEU A 1 102 ? -4.713 -0.702 10.486 1.00 97.94 102 LEU A C 1
ATOM 850 O O . LEU A 1 102 ? -3.716 -0.263 9.927 1.00 97.94 102 LEU A O 1
ATOM 854 N N . PHE A 1 103 ? -5.031 -1.996 10.445 1.00 98.25 103 PHE A N 1
ATOM 855 C CA . PHE A 1 103 ? -4.192 -2.990 9.765 1.00 98.25 103 PHE A CA 1
ATOM 856 C C . PHE A 1 103 ? -4.643 -3.260 8.330 1.00 98.25 103 PHE A C 1
ATOM 858 O O . PHE A 1 103 ? -3.827 -3.163 7.416 1.00 98.25 103 PHE A O 1
ATOM 865 N N . GLY A 1 104 ? -5.928 -3.540 8.110 1.00 98.50 104 GLY A N 1
ATOM 866 C CA . GLY A 1 104 ? -6.473 -3.859 6.790 1.00 98.50 104 GLY A CA 1
ATOM 867 C C . GLY A 1 104 ? -6.309 -2.716 5.788 1.00 98.50 104 GLY A C 1
ATOM 868 O O . GLY A 1 104 ? -5.601 -2.868 4.793 1.00 98.50 104 GLY A O 1
ATOM 869 N N . VAL A 1 105 ? -6.909 -1.552 6.061 1.00 98.69 105 VAL A N 1
ATOM 870 C CA . VAL A 1 105 ? -6.851 -0.388 5.158 1.00 98.69 105 VAL A CA 1
ATOM 871 C C . VAL A 1 105 ? -5.420 0.127 5.003 1.00 98.69 105 VAL A C 1
ATOM 873 O O . VAL A 1 105 ? -5.022 0.439 3.884 1.00 98.69 105 VAL A O 1
ATOM 876 N N . SER A 1 106 ? -4.614 0.170 6.071 1.00 98.62 106 SER A N 1
ATOM 877 C CA . SER A 1 106 ? -3.211 0.601 5.948 1.00 98.62 106 SER A CA 1
ATOM 878 C C . SER A 1 106 ? -2.376 -0.361 5.103 1.00 98.62 106 SER A C 1
ATOM 880 O O . SER A 1 106 ? -1.582 0.096 4.285 1.00 98.62 106 SER A O 1
ATOM 882 N N . SER A 1 107 ? -2.561 -1.680 5.247 1.00 98.69 107 SER A N 1
ATOM 883 C CA . SER A 1 107 ? -1.857 -2.660 4.410 1.00 98.69 107 SER A CA 1
ATOM 884 C C . SER A 1 107 ? -2.316 -2.584 2.954 1.00 98.69 107 SER A C 1
ATOM 886 O O . SER A 1 107 ? -1.484 -2.651 2.055 1.00 98.69 107 SER A O 1
ATOM 888 N N . LEU A 1 108 ? -3.611 -2.351 2.709 1.00 98.75 108 LEU A N 1
ATOM 889 C CA . LEU A 1 108 ? -4.137 -2.132 1.359 1.00 98.75 108 LEU A CA 1
ATOM 890 C C . LEU A 1 108 ? -3.542 -0.869 0.720 1.00 98.75 108 LEU A C 1
ATOM 892 O O . LEU A 1 108 ? -3.112 -0.898 -0.433 1.00 98.75 108 LEU A O 1
ATOM 896 N N . ALA A 1 109 ? -3.477 0.233 1.472 1.00 98.69 109 ALA A N 1
ATOM 897 C CA . ALA A 1 109 ? -2.841 1.469 1.027 1.00 98.69 109 ALA A CA 1
ATOM 898 C C . ALA A 1 109 ? -1.344 1.261 0.747 1.00 98.69 109 ALA A C 1
ATOM 900 O O . ALA A 1 109 ? -0.817 1.800 -0.227 1.00 98.69 109 ALA A O 1
ATOM 901 N N . TRP A 1 110 ? -0.670 0.440 1.555 1.00 98.81 110 TRP A N 1
ATOM 902 C CA . TRP A 1 110 ? 0.728 0.085 1.342 1.00 98.81 110 TRP A CA 1
ATOM 903 C C . TRP A 1 110 ? 0.936 -0.762 0.082 1.00 98.81 110 TRP A C 1
ATOM 905 O O . TRP A 1 110 ? 1.839 -0.460 -0.693 1.00 98.81 110 TRP A O 1
ATOM 915 N N . THR A 1 111 ? 0.067 -1.738 -0.206 1.00 98.75 111 THR A N 1
ATOM 916 C CA . THR A 1 111 ? 0.050 -2.419 -1.513 1.00 98.75 111 THR A CA 1
ATOM 917 C C . THR A 1 111 ? -0.102 -1.414 -2.647 1.00 98.75 111 THR A C 1
ATOM 919 O O . THR A 1 111 ? 0.662 -1.472 -3.607 1.00 98.75 111 THR A O 1
ATOM 922 N N . GLY A 1 112 ? -1.046 -0.474 -2.534 1.00 98.56 112 GLY A N 1
ATOM 923 C CA . GLY A 1 112 ? -1.230 0.585 -3.527 1.00 98.56 112 GLY A CA 1
ATOM 924 C C . GLY A 1 112 ? 0.054 1.388 -3.756 1.00 98.56 112 GLY A C 1
ATOM 925 O O . GLY A 1 112 ? 0.465 1.587 -4.894 1.00 98.56 112 GLY A O 1
ATOM 926 N N . HIS A 1 113 ? 0.748 1.778 -2.687 1.00 98.62 113 HIS A N 1
ATOM 927 C CA . HIS A 1 113 ? 2.040 2.456 -2.791 1.00 98.62 113 HIS A CA 1
ATOM 928 C C . HIS A 1 113 ? 3.113 1.589 -3.472 1.00 98.62 113 HIS A C 1
ATOM 930 O O . HIS A 1 113 ? 3.804 2.069 -4.373 1.00 98.62 113 HIS A O 1
ATOM 936 N N . LEU A 1 114 ? 3.240 0.313 -3.096 1.00 98.75 114 LEU A N 1
ATOM 937 C CA . LEU A 1 114 ? 4.222 -0.589 -3.701 1.00 98.75 114 LEU A CA 1
ATOM 938 C C . LEU A 1 114 ? 3.968 -0.781 -5.203 1.00 98.75 114 LEU A C 1
ATOM 940 O O . LEU A 1 114 ? 4.897 -0.660 -5.997 1.00 98.75 114 LEU A O 1
ATOM 944 N N . VAL A 1 115 ? 2.713 -1.017 -5.591 1.00 98.69 115 VAL A N 1
ATOM 945 C CA . VAL A 1 115 ? 2.294 -1.249 -6.983 1.00 98.69 115 VAL A CA 1
ATOM 946 C C . VAL A 1 115 ? 2.439 -0.000 -7.849 1.00 98.69 115 VAL A C 1
ATOM 948 O O . VAL A 1 115 ? 2.896 -0.099 -8.982 1.00 98.69 115 VAL A O 1
ATOM 951 N N . HIS A 1 116 ? 2.078 1.174 -7.334 1.00 98.62 116 HIS A N 1
ATOM 952 C CA . HIS A 1 116 ? 2.045 2.397 -8.139 1.00 98.62 116 HIS A CA 1
ATOM 953 C C . HIS A 1 116 ? 3.317 3.249 -8.060 1.00 98.62 116 HIS A C 1
ATOM 955 O O . HIS A 1 116 ? 3.504 4.122 -8.902 1.00 98.62 116 HIS A O 1
ATOM 961 N N . VAL A 1 117 ? 4.175 3.057 -7.053 1.00 98.50 117 VAL A N 1
ATOM 962 C CA . VAL A 1 117 ? 5.368 3.899 -6.849 1.00 98.50 117 VAL A CA 1
ATOM 963 C C . VAL A 1 117 ? 6.635 3.062 -6.751 1.00 98.50 117 VAL A C 1
ATOM 965 O O . VAL A 1 117 ? 7.564 3.290 -7.524 1.00 98.50 117 VAL A O 1
ATOM 968 N N . ALA A 1 118 ? 6.695 2.095 -5.831 1.00 98.50 118 ALA A N 1
ATOM 969 C CA . ALA A 1 118 ? 7.938 1.369 -5.559 1.00 98.50 118 ALA A CA 1
ATOM 970 C C . ALA A 1 118 ? 8.359 0.456 -6.721 1.00 98.50 118 ALA A C 1
ATOM 972 O O . ALA A 1 118 ? 9.514 0.502 -7.143 1.00 98.50 118 ALA A O 1
ATOM 973 N N . ILE A 1 119 ? 7.428 -0.334 -7.269 1.00 98.62 119 ILE A N 1
ATOM 974 C CA . ILE A 1 119 ? 7.680 -1.229 -8.406 1.00 98.62 119 ILE A CA 1
ATOM 975 C C . ILE A 1 119 ? 8.095 -0.424 -9.650 1.00 98.62 119 ILE A C 1
ATOM 977 O O . ILE A 1 119 ? 9.188 -0.690 -10.153 1.00 98.62 119 ILE A O 1
ATOM 981 N N . PRO A 1 120 ? 7.356 0.611 -10.103 1.00 98.50 120 PRO A N 1
ATOM 982 C CA . PRO A 1 120 ? 7.818 1.473 -11.195 1.00 98.50 120 PRO A CA 1
ATOM 983 C C . PRO A 1 120 ? 9.205 2.081 -10.934 1.00 98.50 120 PRO A C 1
ATOM 985 O O . PRO A 1 120 ? 10.097 1.986 -11.775 1.00 98.50 120 PRO A O 1
ATOM 988 N N . ALA A 1 121 ? 9.454 2.601 -9.726 1.00 97.88 121 ALA A N 1
ATOM 989 C CA . ALA A 1 121 ? 10.759 3.159 -9.365 1.00 97.88 121 ALA A CA 1
ATOM 990 C C . ALA A 1 121 ? 11.891 2.116 -9.338 1.00 97.88 121 ALA A C 1
ATOM 992 O O . ALA A 1 121 ? 13.061 2.472 -9.508 1.00 97.88 121 ALA A O 1
ATOM 993 N N . SER A 1 122 ? 11.585 0.839 -9.095 1.00 97.81 122 SER A N 1
ATOM 994 C CA . SER A 1 122 ? 12.541 -0.268 -9.218 1.00 97.81 122 SER A CA 1
ATOM 995 C C . SER A 1 122 ? 12.828 -0.654 -10.669 1.00 97.81 122 SER A C 1
ATOM 997 O O . SER A 1 122 ? 13.864 -1.250 -10.925 1.00 97.81 122 SER A O 1
ATOM 999 N N . ARG A 1 123 ? 11.969 -0.246 -11.609 1.00 98.38 123 ARG A N 1
ATOM 1000 C CA . ARG A 1 123 ? 12.099 -0.463 -13.058 1.00 98.38 123 ARG A CA 1
ATOM 1001 C C . ARG A 1 123 ? 12.607 0.774 -13.808 1.00 98.38 123 ARG A C 1
ATOM 1003 O O . ARG A 1 123 ? 12.547 0.845 -15.032 1.00 98.38 123 ARG A O 1
ATOM 1010 N N . GLY A 1 124 ? 13.097 1.776 -13.076 1.00 96.81 124 GLY A N 1
ATOM 1011 C CA . GLY A 1 124 ? 13.610 3.027 -13.641 1.00 96.81 124 GLY A CA 1
ATOM 1012 C C . GLY A 1 124 ? 12.537 4.028 -14.075 1.00 96.81 124 GLY A C 1
ATOM 1013 O O . GLY A 1 124 ? 12.866 5.037 -14.696 1.00 96.81 124 GLY A O 1
ATOM 1014 N N . GLU A 1 125 ? 11.270 3.795 -13.736 1.00 97.06 125 GLU A N 1
ATOM 1015 C CA . GLU A 1 125 ? 10.174 4.715 -14.029 1.00 97.06 125 GLU A CA 1
ATOM 1016 C C . GLU A 1 125 ? 9.973 5.733 -12.899 1.00 97.06 125 GLU A C 1
ATOM 1018 O O . GLU A 1 125 ? 10.097 5.428 -11.710 1.00 97.06 125 GLU A O 1
ATOM 1023 N N . TYR A 1 126 ? 9.625 6.969 -13.263 1.00 95.94 126 TYR A N 1
ATOM 1024 C CA . TYR A 1 126 ? 9.388 8.044 -12.302 1.00 95.94 126 TYR A CA 1
ATOM 1025 C C . TYR A 1 126 ? 7.892 8.331 -12.154 1.00 95.94 126 TYR A C 1
ATOM 1027 O O . TYR A 1 126 ? 7.288 8.989 -13.002 1.00 95.94 126 TYR A O 1
ATOM 1035 N N . VAL A 1 127 ? 7.301 7.859 -11.051 1.00 97.88 127 VAL A N 1
ATOM 1036 C CA . VAL A 1 127 ? 5.881 8.068 -10.722 1.00 97.88 127 VAL A CA 1
ATOM 1037 C C . VAL A 1 127 ? 5.748 8.855 -9.419 1.00 97.88 127 VAL A C 1
ATOM 1039 O O . VAL A 1 127 ? 6.217 8.417 -8.366 1.00 97.88 127 VAL A O 1
ATOM 1042 N N . ARG A 1 128 ? 5.127 10.034 -9.483 1.00 96.62 128 ARG A N 1
ATOM 1043 C CA . ARG A 1 128 ? 4.906 10.978 -8.374 1.00 96.62 128 ARG A CA 1
ATOM 1044 C C . ARG A 1 128 ? 3.546 11.653 -8.506 1.00 96.62 128 ARG A C 1
ATOM 1046 O O . ARG A 1 128 ? 2.824 11.449 -9.470 1.00 96.62 128 ARG A O 1
ATOM 1053 N N . TRP A 1 129 ? 3.190 12.495 -7.540 1.00 95.94 129 TRP A N 1
ATOM 1054 C CA . TRP A 1 129 ? 1.888 13.170 -7.480 1.00 95.94 129 TRP A CA 1
ATOM 1055 C C . TRP A 1 129 ? 1.465 13.895 -8.767 1.00 95.94 129 TRP A C 1
ATOM 1057 O O . TRP A 1 129 ? 0.276 13.953 -9.058 1.00 95.94 129 TRP A O 1
ATOM 1067 N N . ASN A 1 130 ? 2.412 14.418 -9.548 1.00 96.38 130 ASN A N 1
ATOM 1068 C CA . ASN A 1 130 ? 2.136 15.118 -10.804 1.00 96.38 130 ASN A CA 1
ATOM 1069 C C . ASN A 1 130 ? 1.707 14.197 -11.964 1.00 96.38 130 ASN A C 1
ATOM 1071 O O . ASN A 1 130 ? 1.078 14.685 -12.898 1.00 96.38 130 ASN A O 1
ATOM 1075 N N . ASN A 1 131 ? 2.037 12.901 -11.934 1.00 97.62 131 ASN A N 1
ATOM 1076 C CA . ASN A 1 131 ? 1.709 11.943 -13.002 1.00 97.62 131 ASN A CA 1
ATOM 1077 C C . ASN A 1 131 ? 1.078 10.623 -12.507 1.00 97.62 131 ASN A C 1
ATOM 1079 O O . ASN A 1 131 ? 0.700 9.783 -13.317 1.00 97.62 131 ASN A O 1
ATOM 1083 N N . PHE A 1 132 ? 0.904 10.443 -11.197 1.00 97.19 132 PHE A N 1
ATOM 1084 C CA . PHE A 1 132 ? 0.365 9.224 -10.578 1.00 97.19 132 PHE A CA 1
ATOM 1085 C C . PHE A 1 132 ? -0.996 8.799 -11.148 1.00 97.19 132 PHE A C 1
ATOM 1087 O O . PHE A 1 132 ? -1.279 7.612 -11.258 1.00 97.19 132 PHE A O 1
ATOM 1094 N N . LEU A 1 133 ? -1.844 9.765 -11.511 1.00 97.62 133 LEU A N 1
ATOM 1095 C CA . LEU A 1 133 ? -3.187 9.498 -12.034 1.00 97.62 133 LEU A CA 1
ATOM 1096 C C . LEU A 1 133 ? -3.212 9.141 -13.527 1.00 97.62 133 LEU A C 1
ATOM 1098 O O . LEU A 1 133 ? -4.244 8.686 -14.013 1.00 97.62 133 LEU A O 1
ATOM 1102 N N . SER A 1 134 ? -2.119 9.362 -14.259 1.00 96.88 134 SER A N 1
ATOM 1103 C CA . SER A 1 134 ? -2.034 9.097 -15.701 1.00 96.88 134 SER A CA 1
ATOM 1104 C C . SER A 1 134 ? -1.132 7.916 -16.057 1.00 96.88 134 SER A C 1
ATOM 1106 O O . SER A 1 134 ? -1.241 7.393 -17.164 1.00 96.88 134 SER A O 1
ATOM 1108 N N . VAL A 1 135 ? -0.269 7.468 -15.141 1.00 97.50 135 VAL A N 1
ATOM 1109 C CA . VAL A 1 135 ? 0.583 6.289 -15.335 1.00 97.50 135 VAL A CA 1
ATOM 1110 C C . VAL A 1 135 ? -0.115 5.047 -14.787 1.00 97.50 135 VAL A C 1
ATOM 1112 O O . VAL A 1 135 ? -0.457 4.970 -13.607 1.00 97.50 135 VAL A O 1
ATOM 1115 N N . LEU A 1 136 ? -0.322 4.052 -15.650 1.00 97.38 136 LEU A N 1
ATOM 1116 C CA . LEU A 1 136 ? -0.890 2.769 -15.246 1.00 97.38 136 LEU A CA 1
ATOM 1117 C C . LEU A 1 136 ? 0.187 1.901 -14.575 1.00 97.38 136 LEU A C 1
ATOM 1119 O O . LEU A 1 136 ? 1.258 1.736 -15.152 1.00 97.38 136 LEU A O 1
ATOM 1123 N N . PRO A 1 137 ? -0.096 1.264 -13.423 1.00 96.94 137 PRO A N 1
ATOM 1124 C CA . PRO A 1 137 ? 0.853 0.347 -12.786 1.00 96.94 137 PRO A CA 1
ATOM 1125 C C . PRO A 1 137 ? 1.004 -0.985 -13.540 1.00 96.94 137 PRO A C 1
ATOM 1127 O O . PRO A 1 137 ? 1.966 -1.713 -13.328 1.00 96.94 137 PRO A O 1
ATOM 1130 N N . HIS A 1 138 ? 0.038 -1.327 -14.399 1.00 98.00 138 HIS A N 1
ATOM 1131 C CA . HIS A 1 138 ? 0.041 -2.533 -15.221 1.00 98.00 138 HIS A CA 1
ATOM 1132 C C . HIS A 1 138 ? -0.523 -2.208 -16.614 1.00 98.00 138 HIS A C 1
ATOM 1134 O O . HIS A 1 138 ? -1.531 -1.497 -16.683 1.00 98.00 138 HIS A O 1
ATOM 1140 N N . PRO A 1 139 ? 0.031 -2.751 -17.718 1.00 97.00 139 PRO A N 1
ATOM 1141 C CA . PRO A 1 139 ? -0.384 -2.390 -19.081 1.00 97.00 139 PRO A CA 1
ATOM 1142 C C . PRO A 1 139 ? -1.879 -2.581 -19.373 1.00 97.00 139 PRO A C 1
ATOM 1144 O O . PRO A 1 139 ? -2.472 -1.823 -20.131 1.00 97.00 139 PRO A O 1
ATOM 1147 N N . GLN A 1 140 ? -2.506 -3.582 -18.752 1.00 96.50 140 GLN A N 1
ATOM 1148 C CA . GLN A 1 140 ? -3.937 -3.881 -18.924 1.00 96.50 140 GLN A CA 1
ATOM 1149 C C . GLN A 1 140 ? -4.852 -3.129 -17.937 1.00 96.50 140 GLN A C 1
ATOM 1151 O O . GLN A 1 140 ? -6.061 -3.372 -17.896 1.00 96.50 140 GLN A O 1
ATOM 1156 N N . GLY A 1 141 ? -4.293 -2.239 -17.112 1.00 96.25 141 GLY A N 1
ATOM 1157 C CA . GLY A 1 141 ? -5.034 -1.477 -16.110 1.00 96.25 141 GLY A CA 1
ATOM 1158 C C . GLY A 1 141 ? -5.859 -2.372 -15.181 1.00 96.25 141 GLY A C 1
ATOM 1159 O O . GLY A 1 141 ? -5.407 -3.437 -14.762 1.00 96.25 141 GLY A O 1
ATOM 1160 N N . LEU A 1 142 ? -7.087 -1.944 -14.875 1.00 97.25 142 LEU A N 1
ATOM 1161 C CA . LEU A 1 142 ? -8.025 -2.665 -14.003 1.00 97.25 142 LEU A CA 1
ATOM 1162 C C . LEU A 1 142 ? -8.898 -3.701 -14.737 1.00 97.25 142 LEU A C 1
ATOM 1164 O O . LEU A 1 142 ? -9.715 -4.362 -14.103 1.00 97.25 142 LEU A O 1
ATOM 1168 N N . GLY A 1 143 ? -8.753 -3.864 -16.057 1.00 97.56 143 GLY A N 1
ATOM 1169 C CA . GLY A 1 143 ? -9.561 -4.814 -16.836 1.00 97.56 143 GLY A CA 1
ATOM 1170 C C . GLY A 1 143 ? -9.510 -6.252 -16.289 1.00 97.56 143 GLY A C 1
ATOM 1171 O O . GLY A 1 143 ? -10.568 -6.824 -16.005 1.00 97.56 143 GLY A O 1
ATOM 1172 N N . PRO A 1 144 ? -8.312 -6.828 -16.059 1.00 97.75 144 PRO A N 1
ATOM 1173 C CA . PRO A 1 144 ? -8.165 -8.160 -15.467 1.00 97.75 144 PRO A CA 1
ATOM 1174 C C . PRO A 1 144 ? -8.792 -8.301 -14.074 1.00 97.75 144 PRO A C 1
ATOM 1176 O O . PRO A 1 144 ? -9.324 -9.361 -13.747 1.00 97.75 144 PRO A O 1
ATOM 1179 N N . LEU A 1 145 ? -8.784 -7.236 -13.260 1.00 96.81 145 LEU A N 1
ATOM 1180 C CA . LEU A 1 145 ? -9.402 -7.240 -11.931 1.00 96.81 145 LEU A CA 1
ATOM 1181 C C . LEU A 1 145 ? -10.910 -7.511 -12.015 1.00 96.81 145 LEU A C 1
ATOM 1183 O O . LEU A 1 145 ? -11.409 -8.407 -11.335 1.00 96.81 145 LEU A O 1
ATOM 1187 N N . PHE A 1 146 ? -11.624 -6.763 -12.862 1.00 97.56 146 PHE A N 1
ATOM 1188 C CA . PHE A 1 146 ? -13.086 -6.847 -12.971 1.00 97.56 146 PHE A CA 1
ATOM 1189 C C . PHE A 1 146 ? -13.577 -8.046 -13.787 1.00 97.56 146 PHE A C 1
ATOM 1191 O O . PHE A 1 146 ? -14.706 -8.490 -13.603 1.00 97.56 146 PHE A O 1
ATOM 1198 N N . THR A 1 147 ? -12.734 -8.595 -14.662 1.00 97.81 147 THR A N 1
ATOM 1199 C CA . THR A 1 147 ? -13.040 -9.806 -15.444 1.00 97.81 147 THR A CA 1
ATOM 1200 C C . THR A 1 147 ? -12.650 -11.103 -14.728 1.00 97.81 147 THR A C 1
ATOM 1202 O O . THR A 1 147 ? -12.909 -12.187 -15.246 1.00 97.81 147 THR A O 1
ATOM 1205 N N . GLY A 1 148 ? -12.031 -11.016 -13.543 1.00 96.62 148 GLY A N 1
ATOM 1206 C CA . GLY A 1 148 ? -11.589 -12.176 -12.760 1.00 96.62 148 GLY A CA 1
ATOM 1207 C C . GLY A 1 148 ? -10.305 -12.841 -13.270 1.00 96.62 148 GLY A C 1
ATOM 1208 O O . GLY A 1 148 ? -9.900 -13.876 -12.746 1.00 96.62 148 GLY A O 1
ATOM 1209 N N . GLN A 1 149 ? -9.627 -12.258 -14.260 1.00 97.25 149 GLN A N 1
ATOM 1210 C CA . GLN A 1 149 ? -8.385 -12.774 -14.848 1.00 97.25 149 GLN A CA 1
ATOM 1211 C C . GLN A 1 149 ? -7.150 -12.320 -14.048 1.00 97.25 149 GLN A C 1
ATOM 1213 O O . GLN A 1 149 ? -6.189 -11.775 -14.590 1.00 97.25 149 GLN A O 1
ATOM 1218 N N . TRP A 1 150 ? -7.171 -12.500 -12.725 1.00 97.00 150 TRP A N 1
ATOM 1219 C CA . TRP A 1 150 ? -6.159 -11.939 -11.814 1.00 97.00 150 TRP A CA 1
ATOM 1220 C C . TRP A 1 150 ? -4.753 -12.498 -12.033 1.00 97.00 150 TRP A C 1
ATOM 1222 O O . TRP A 1 150 ? -3.769 -11.831 -11.721 1.00 97.00 150 TRP A O 1
ATOM 1232 N N . ASN A 1 151 ? -4.649 -13.695 -12.612 1.00 96.62 151 ASN A N 1
ATOM 1233 C CA . ASN A 1 151 ? -3.378 -14.315 -12.973 1.00 96.62 151 ASN A CA 1
ATOM 1234 C C . ASN A 1 151 ? -2.555 -13.462 -13.952 1.00 96.62 151 ASN A C 1
ATOM 1236 O O . ASN A 1 151 ? -1.333 -13.580 -13.956 1.00 96.62 151 ASN A O 1
ATOM 1240 N N . LEU A 1 152 ? -3.191 -12.589 -14.742 1.00 97.75 152 LEU A N 1
ATOM 1241 C CA . LEU A 1 152 ? -2.497 -11.678 -15.656 1.00 97.75 152 LEU A CA 1
ATOM 1242 C C . LEU A 1 152 ? -1.561 -10.713 -14.914 1.00 97.75 152 LEU A C 1
ATOM 1244 O O . LEU A 1 152 ? -0.485 -10.413 -15.418 1.00 97.75 152 LEU A O 1
ATOM 1248 N N . TYR A 1 153 ? -1.894 -10.312 -13.682 1.00 98.44 153 TYR A N 1
ATOM 1249 C CA . TYR A 1 153 ? -1.042 -9.439 -12.864 1.00 98.44 153 TYR A CA 1
ATOM 1250 C C . TYR A 1 153 ? 0.243 -10.105 -12.346 1.00 98.44 153 TYR A C 1
ATOM 1252 O O . TYR A 1 153 ? 1.122 -9.406 -11.834 1.00 98.44 153 TYR A O 1
ATOM 1260 N N . ALA A 1 154 ? 0.360 -11.429 -12.478 1.00 98.06 154 ALA A N 1
ATOM 1261 C CA . ALA A 1 154 ? 1.537 -12.204 -12.087 1.00 98.06 154 ALA A CA 1
ATOM 1262 C C . ALA A 1 154 ? 2.446 -12.569 -13.273 1.00 98.06 154 ALA A C 1
ATOM 1264 O O . ALA A 1 154 ? 3.504 -13.167 -13.076 1.00 98.06 154 ALA A O 1
ATOM 1265 N N . GLN A 1 155 ? 2.038 -12.253 -14.504 1.00 97.00 155 GLN A N 1
ATOM 1266 C CA . GLN A 1 155 ? 2.775 -12.635 -15.706 1.00 97.00 155 GLN A CA 1
ATOM 1267 C C . GLN A 1 155 ? 3.960 -11.708 -15.964 1.00 97.00 155 GLN A C 1
ATOM 1269 O O . GLN A 1 155 ? 3.883 -10.507 -15.724 1.00 97.00 155 GLN A O 1
ATOM 1274 N N . ASN A 1 156 ? 5.035 -12.274 -16.519 1.00 97.38 156 ASN A N 1
ATOM 1275 C CA . ASN A 1 156 ? 6.277 -11.568 -16.847 1.00 97.38 156 ASN A CA 1
ATOM 1276 C C . ASN A 1 156 ? 6.880 -10.854 -15.620 1.00 97.38 156 ASN A C 1
ATOM 1278 O O . ASN A 1 156 ? 6.889 -9.621 -15.575 1.00 97.38 156 ASN A O 1
ATOM 1282 N N . PRO A 1 157 ? 7.336 -11.604 -14.597 1.00 97.88 157 PRO A N 1
ATOM 1283 C CA . PRO A 1 157 ? 8.088 -11.025 -13.487 1.00 97.88 157 PRO A CA 1
ATOM 1284 C C . PRO A 1 157 ? 9.409 -10.411 -13.965 1.00 97.88 157 PRO A C 1
ATOM 1286 O O . PRO A 1 157 ? 9.882 -10.707 -15.064 1.00 97.88 157 PRO A O 1
ATOM 1289 N N . ASP A 1 158 ? 10.014 -9.581 -13.115 1.00 98.00 158 ASP A N 1
ATOM 1290 C CA . ASP A 1 158 ? 11.376 -9.095 -13.343 1.00 98.00 158 ASP A CA 1
ATOM 1291 C C . ASP A 1 158 ? 12.338 -10.291 -13.463 1.00 98.00 158 ASP A C 1
ATOM 1293 O O . ASP A 1 158 ? 12.219 -11.282 -12.733 1.00 98.00 158 ASP A O 1
ATOM 1297 N N . SER A 1 159 ? 13.270 -10.233 -14.415 1.00 96.88 159 SER A N 1
ATOM 1298 C CA . SER A 1 159 ? 14.172 -11.353 -14.682 1.00 96.88 159 SER A CA 1
ATOM 1299 C C . SER A 1 159 ? 15.233 -11.502 -13.586 1.00 96.88 159 SER A C 1
ATOM 1301 O O . SER A 1 159 ? 15.522 -10.582 -12.823 1.00 96.88 159 SER A O 1
ATOM 1303 N N . SER A 1 160 ? 15.904 -12.655 -13.538 1.00 94.19 160 SER A N 1
ATOM 1304 C CA . SER A 1 160 ? 17.055 -12.857 -12.642 1.00 94.19 160 SER A CA 1
ATOM 1305 C C . SER A 1 160 ? 18.235 -11.922 -12.942 1.00 94.19 160 SER A C 1
ATOM 1307 O O . SER A 1 160 ? 19.086 -11.716 -12.079 1.00 94.19 160 SER A O 1
ATOM 1309 N N . SER A 1 161 ? 18.280 -11.354 -14.150 1.00 95.06 161 SER A N 1
ATOM 1310 C CA . SER A 1 161 ? 19.276 -10.379 -14.594 1.00 95.06 161 SER A CA 1
ATOM 1311 C C . SER A 1 161 ? 18.784 -8.931 -14.504 1.00 95.06 161 SER A C 1
ATOM 1313 O O . SER A 1 161 ? 19.438 -8.048 -15.058 1.00 95.06 161 SER A O 1
ATOM 1315 N N . HIS A 1 162 ? 17.628 -8.682 -13.881 1.00 96.19 162 HIS A N 1
ATOM 1316 C CA . HIS A 1 162 ? 17.090 -7.338 -13.710 1.00 96.19 162 HIS A CA 1
ATOM 1317 C C . HIS A 1 162 ? 18.065 -6.459 -12.921 1.00 96.19 162 HIS A C 1
ATOM 1319 O O . HIS A 1 162 ? 18.602 -6.875 -11.890 1.00 96.19 162 HIS A O 1
ATOM 1325 N N . LEU A 1 163 ? 18.289 -5.238 -13.408 1.00 95.25 163 LEU A N 1
ATOM 1326 C CA . LEU A 1 163 ? 19.084 -4.234 -12.709 1.00 95.25 163 LEU A CA 1
ATOM 1327 C C . LEU A 1 163 ? 18.159 -3.243 -12.001 1.00 95.25 163 LEU A C 1
ATOM 1329 O O . LEU A 1 163 ? 17.547 -2.382 -12.637 1.00 95.25 163 LEU A O 1
ATOM 1333 N N . PHE A 1 164 ? 18.098 -3.346 -10.674 1.00 94.88 164 PHE A N 1
ATOM 1334 C CA . PHE A 1 164 ? 17.213 -2.555 -9.829 1.00 94.88 164 PHE A CA 1
ATOM 1335 C C . PHE A 1 164 ? 17.433 -1.050 -10.030 1.00 94.88 164 PHE A C 1
ATOM 1337 O O . PHE A 1 164 ? 18.551 -0.540 -9.965 1.00 94.88 164 PHE A O 1
ATOM 1344 N N . GLY A 1 165 ? 16.3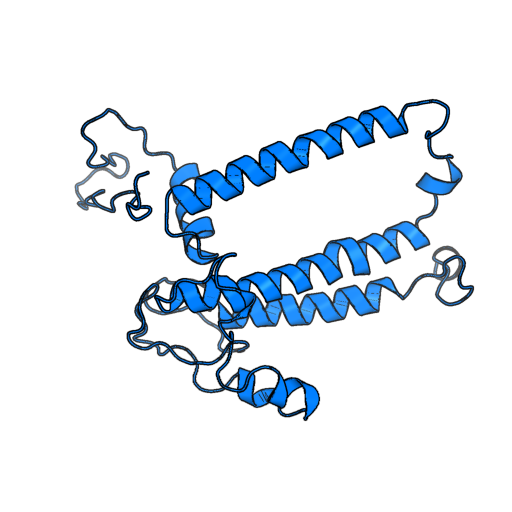35 -0.330 -10.233 1.00 94.38 165 GLY A N 1
ATOM 1345 C CA . GLY A 1 165 ? 16.308 1.095 -10.545 1.00 94.38 165 GLY A CA 1
ATOM 1346 C C . GLY A 1 165 ? 16.437 1.413 -12.037 1.00 94.38 165 GLY A C 1
ATOM 1347 O O . GLY A 1 165 ? 16.542 2.589 -12.377 1.00 94.38 165 GLY A O 1
ATOM 1348 N N . THR A 1 166 ? 16.421 0.411 -12.920 1.00 96.06 166 THR A N 1
ATOM 1349 C CA . THR A 1 166 ? 16.517 0.577 -14.379 1.00 96.06 166 THR A CA 1
ATOM 1350 C C . THR A 1 166 ? 15.483 -0.289 -15.100 1.00 96.06 166 THR A C 1
ATOM 1352 O O . THR A 1 166 ? 14.937 -1.215 -14.513 1.00 96.06 166 THR A O 1
ATOM 1355 N N . SER A 1 167 ? 15.244 -0.034 -16.386 1.00 97.12 167 SER A N 1
ATOM 1356 C CA . SER A 1 167 ? 14.353 -0.861 -17.212 1.00 97.12 167 SER A CA 1
ATOM 1357 C C . SER A 1 167 ? 15.019 -2.130 -17.765 1.00 97.12 167 SER A C 1
ATOM 1359 O O . SER A 1 167 ? 14.409 -2.887 -18.519 1.00 97.12 167 SER A O 1
ATOM 1361 N N . GLN A 1 168 ? 16.294 -2.380 -17.449 1.00 97.62 168 GLN A N 1
ATOM 1362 C CA . GLN A 1 168 ? 17.018 -3.528 -17.990 1.00 97.62 168 GLN A CA 1
ATOM 1363 C C . GLN A 1 168 ? 16.614 -4.808 -17.262 1.00 97.62 168 GLN A C 1
ATOM 1365 O O . GLN A 1 168 ? 16.900 -4.967 -16.079 1.00 97.62 168 GLN A O 1
ATOM 1370 N N . GLY A 1 169 ? 15.976 -5.732 -17.986 1.00 96.81 169 GLY A N 1
ATOM 1371 C CA . GLY A 1 169 ? 15.470 -6.990 -17.429 1.00 96.81 169 GLY A CA 1
ATOM 1372 C C . GLY A 1 169 ? 14.194 -6.835 -16.596 1.00 96.81 169 GLY A C 1
ATOM 1373 O O . GLY A 1 169 ? 13.818 -7.778 -15.903 1.00 96.81 169 GLY A O 1
ATOM 1374 N N . SER A 1 170 ? 13.534 -5.672 -16.642 1.00 97.44 170 SER A N 1
ATOM 1375 C CA . SER A 1 170 ? 12.271 -5.465 -15.936 1.00 97.44 170 SER A CA 1
ATOM 1376 C C . SER A 1 170 ? 11.123 -6.198 -16.629 1.00 97.44 170 SER A C 1
ATOM 1378 O O . SER A 1 170 ? 11.070 -6.326 -17.854 1.00 97.44 170 SER A O 1
ATOM 1380 N N . GLY A 1 171 ? 10.200 -6.695 -15.818 1.00 97.88 171 GLY A N 1
ATOM 1381 C CA . GLY A 1 171 ? 8.955 -7.302 -16.249 1.00 97.88 171 GLY A CA 1
ATOM 1382 C C . GLY A 1 171 ? 7.780 -6.330 -16.160 1.00 97.88 171 GLY A C 1
ATOM 1383 O O . GLY A 1 171 ? 7.940 -5.121 -15.991 1.00 97.88 171 GLY A O 1
ATOM 1384 N N . THR A 1 172 ? 6.570 -6.877 -16.238 1.00 98.12 172 THR A N 1
ATOM 1385 C CA . THR A 1 172 ? 5.316 -6.125 -16.076 1.00 98.12 172 THR A CA 1
ATOM 1386 C C . THR A 1 172 ? 4.468 -6.613 -14.907 1.00 98.12 172 THR A C 1
ATOM 1388 O O . THR A 1 172 ? 3.549 -5.897 -14.513 1.00 98.12 172 THR A O 1
ATOM 1391 N N . ALA A 1 173 ? 4.789 -7.763 -14.301 1.00 98.56 173 ALA A N 1
ATOM 1392 C CA . ALA A 1 173 ? 4.055 -8.284 -13.150 1.00 98.56 173 ALA A CA 1
ATOM 1393 C C . ALA A 1 173 ? 4.000 -7.261 -12.005 1.00 98.56 173 ALA A C 1
ATOM 1395 O O . ALA A 1 173 ? 4.975 -6.556 -11.741 1.00 98.56 173 ALA A O 1
ATOM 1396 N N . ILE A 1 174 ? 2.879 -7.210 -11.293 1.00 98.62 174 ILE A N 1
ATOM 1397 C CA . ILE A 1 174 ? 2.706 -6.355 -10.108 1.00 98.62 174 ILE A CA 1
ATOM 1398 C C . ILE A 1 174 ? 2.424 -7.157 -8.835 1.00 98.62 174 ILE A C 1
ATOM 1400 O O . ILE A 1 174 ? 2.630 -6.645 -7.738 1.00 98.62 174 ILE A O 1
ATOM 1404 N N . LEU A 1 175 ? 1.988 -8.414 -8.967 1.00 98.38 175 LEU A N 1
ATOM 1405 C CA . LEU A 1 175 ? 1.658 -9.301 -7.853 1.00 98.38 175 LEU A CA 1
ATOM 1406 C C . LEU A 1 175 ? 2.173 -10.707 -8.169 1.00 98.38 175 LEU A C 1
ATOM 1408 O O . LEU A 1 175 ? 1.621 -11.383 -9.030 1.00 98.38 175 LEU A O 1
ATOM 1412 N N . THR A 1 176 ? 3.225 -11.156 -7.489 1.00 98.38 176 THR A N 1
ATOM 1413 C CA . THR A 1 176 ? 3.846 -12.470 -7.742 1.00 98.38 176 THR A CA 1
ATOM 1414 C C . THR A 1 176 ? 3.927 -13.309 -6.471 1.00 98.38 176 THR A C 1
ATOM 1416 O O . THR A 1 176 ? 3.503 -12.876 -5.401 1.00 98.38 176 THR A O 1
ATOM 1419 N N . LEU A 1 177 ? 4.406 -14.545 -6.604 1.00 97.31 177 LEU A N 1
ATOM 1420 C CA . LEU A 1 177 ? 4.742 -15.425 -5.486 1.00 97.31 177 LEU A CA 1
ATOM 1421 C C . LEU A 1 177 ? 5.990 -16.241 -5.859 1.00 97.31 177 LEU A C 1
ATOM 1423 O O . LEU A 1 177 ? 5.941 -17.466 -5.949 1.00 97.31 177 LEU A O 1
ATOM 1427 N N . LEU A 1 178 ? 7.077 -15.543 -6.194 1.00 96.81 178 LEU A N 1
ATOM 1428 C CA . LEU A 1 178 ? 8.314 -16.155 -6.694 1.00 96.81 178 LEU A CA 1
ATOM 1429 C C . LEU A 1 178 ? 9.075 -16.873 -5.577 1.00 96.81 178 LEU A C 1
ATOM 1431 O O . LEU A 1 178 ? 9.594 -17.970 -5.779 1.00 96.81 178 LEU A O 1
ATOM 1435 N N . GLY A 1 179 ? 9.131 -16.255 -4.396 1.00 94.19 179 GLY A N 1
ATOM 1436 C CA . GLY A 1 179 ? 9.979 -16.693 -3.297 1.00 94.19 179 GLY A CA 1
ATOM 1437 C C . GLY A 1 179 ? 11.469 -16.420 -3.540 1.00 94.19 179 GLY A C 1
ATOM 1438 O O . GLY A 1 179 ? 11.901 -15.952 -4.597 1.00 94.19 179 GLY A O 1
ATOM 1439 N N . GLY A 1 180 ? 12.279 -16.703 -2.519 1.00 95.31 180 GLY A N 1
ATOM 1440 C CA . GLY A 1 180 ? 13.719 -16.447 -2.558 1.00 95.31 180 GLY A CA 1
ATOM 1441 C C . GLY A 1 180 ? 14.063 -14.955 -2.590 1.00 95.31 180 GLY A C 1
ATOM 1442 O O . GLY A 1 180 ? 13.354 -14.127 -2.018 1.00 95.31 180 GLY A O 1
ATOM 1443 N N . PHE A 1 181 ? 15.182 -14.626 -3.237 1.00 93.88 181 PHE A N 1
ATOM 1444 C CA . PHE A 1 181 ? 15.736 -13.275 -3.260 1.00 93.88 181 PHE A CA 1
ATOM 1445 C C . PHE A 1 181 ? 16.061 -12.824 -4.682 1.00 93.88 181 PHE A C 1
ATOM 1447 O O . PHE A 1 181 ? 16.491 -13.620 -5.519 1.00 93.88 181 PHE A O 1
ATOM 1454 N N . HIS A 1 182 ? 15.904 -11.526 -4.930 1.00 86.44 182 HIS A N 1
ATOM 1455 C CA . HIS A 1 182 ? 16.341 -10.881 -6.158 1.00 86.44 182 HIS A CA 1
ATOM 1456 C C . HIS A 1 182 ? 17.880 -10.974 -6.259 1.00 86.44 182 HIS A C 1
ATOM 1458 O O . HIS A 1 182 ? 18.572 -10.452 -5.377 1.00 86.44 182 HIS A O 1
ATOM 1464 N N . PRO A 1 183 ? 18.456 -11.587 -7.315 1.00 87.50 183 PRO A N 1
ATOM 1465 C CA . PRO A 1 183 ? 19.879 -11.952 -7.347 1.00 87.50 183 PRO A CA 1
ATOM 1466 C C . PRO A 1 183 ? 20.858 -10.781 -7.205 1.00 87.50 183 PRO A C 1
ATOM 1468 O O . PRO A 1 183 ? 21.938 -10.940 -6.646 1.00 87.50 183 PRO A O 1
ATOM 1471 N N . GLN A 1 184 ? 20.493 -9.591 -7.683 1.00 90.00 184 GLN A N 1
ATOM 1472 C CA . GLN A 1 184 ? 21.343 -8.407 -7.542 1.00 90.00 184 GLN A CA 1
ATOM 1473 C C . GLN A 1 184 ? 21.275 -7.773 -6.141 1.00 90.00 184 GLN A C 1
ATOM 1475 O O . GLN A 1 184 ? 22.308 -7.493 -5.542 1.00 90.00 184 GLN A O 1
ATOM 1480 N N . THR A 1 185 ? 20.070 -7.509 -5.625 1.00 87.69 185 THR A N 1
ATOM 1481 C CA . THR A 1 185 ? 19.878 -6.766 -4.368 1.00 87.69 185 THR A CA 1
ATOM 1482 C C . THR A 1 185 ? 19.960 -7.655 -3.131 1.00 87.69 185 THR A C 1
ATOM 1484 O O . THR A 1 185 ? 20.096 -7.131 -2.029 1.00 87.69 185 THR A O 1
ATOM 1487 N N . GLN A 1 186 ? 19.854 -8.981 -3.299 1.00 92.19 186 GLN A N 1
ATOM 1488 C CA . GLN A 1 186 ? 19.777 -9.966 -2.214 1.00 92.19 186 GLN A CA 1
ATOM 1489 C C . GLN A 1 186 ? 18.612 -9.686 -1.241 1.00 92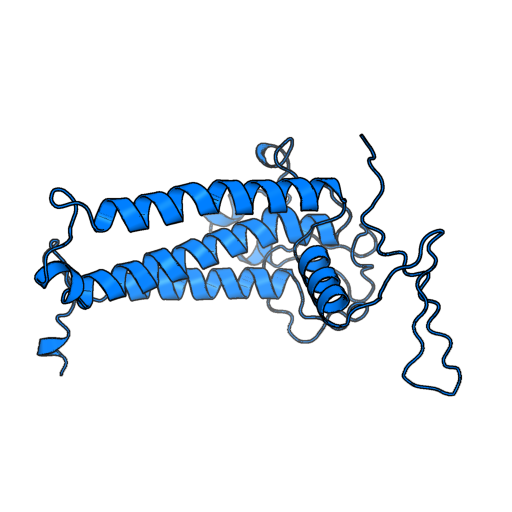.19 186 GLN A C 1
ATOM 1491 O O . GLN A 1 186 ? 18.668 -10.017 -0.059 1.00 92.19 186 GLN A O 1
ATOM 1496 N N . SER A 1 187 ? 17.542 -9.063 -1.745 1.00 91.56 187 SER A N 1
ATOM 1497 C CA . SER A 1 187 ? 16.322 -8.728 -1.004 1.00 91.56 187 SER A CA 1
ATOM 1498 C C . SER A 1 187 ? 15.119 -9.504 -1.534 1.00 91.56 187 SER A C 1
ATOM 1500 O O . SER A 1 187 ? 15.175 -10.091 -2.613 1.00 91.56 187 SER A O 1
ATOM 1502 N N . LEU A 1 188 ? 14.006 -9.486 -0.799 1.00 95.62 188 LEU A N 1
ATOM 1503 C CA . LEU A 1 188 ? 12.732 -10.005 -1.306 1.00 95.62 188 LEU A CA 1
ATOM 1504 C C . LEU A 1 188 ? 12.298 -9.247 -2.571 1.00 95.62 188 LEU A C 1
ATOM 1506 O O . LEU A 1 188 ? 12.626 -8.067 -2.742 1.00 95.62 188 LEU A O 1
ATOM 1510 N N . TRP A 1 189 ? 11.529 -9.915 -3.431 1.00 97.31 189 TRP A N 1
ATOM 1511 C CA . TRP A 1 189 ? 10.924 -9.301 -4.611 1.00 97.31 189 TRP A CA 1
ATOM 1512 C C . TRP A 1 189 ? 9.856 -8.277 -4.204 1.00 97.31 189 TRP A C 1
ATOM 1514 O O . TRP A 1 189 ? 9.004 -8.554 -3.357 1.00 97.31 189 TRP A O 1
ATOM 1524 N N . LEU A 1 190 ? 9.864 -7.092 -4.825 1.00 98.06 190 LEU A N 1
ATOM 1525 C CA . LEU A 1 190 ? 8.867 -6.046 -4.549 1.00 98.06 190 LEU A CA 1
ATOM 1526 C C . LEU A 1 190 ? 7.440 -6.501 -4.873 1.00 98.06 190 LEU A C 1
ATOM 1528 O O . LEU A 1 190 ? 6.514 -6.186 -4.130 1.00 98.06 190 LEU A O 1
ATOM 1532 N N . THR A 1 191 ? 7.274 -7.274 -5.944 1.00 98.44 191 THR A N 1
ATOM 1533 C CA . THR A 1 191 ? 5.996 -7.859 -6.369 1.00 98.44 191 THR A CA 1
ATOM 1534 C C . THR A 1 191 ? 5.478 -8.921 -5.393 1.00 98.44 191 THR A C 1
ATOM 1536 O O . THR A 1 191 ? 4.269 -9.002 -5.176 1.00 98.44 191 THR A O 1
ATOM 1539 N N . ASP A 1 192 ? 6.367 -9.679 -4.740 1.00 98.50 192 ASP A N 1
ATOM 1540 C CA . ASP A 1 192 ? 5.995 -10.609 -3.663 1.00 98.50 192 ASP A CA 1
ATOM 1541 C C . ASP A 1 192 ? 5.592 -9.843 -2.394 1.00 98.50 192 ASP A C 1
ATOM 1543 O O . ASP A 1 192 ? 4.594 -10.177 -1.758 1.00 98.50 192 ASP A O 1
ATOM 1547 N N . MET A 1 193 ? 6.315 -8.772 -2.037 1.00 98.62 193 MET A N 1
ATOM 1548 C CA . MET A 1 193 ? 5.938 -7.907 -0.910 1.00 98.62 193 MET A CA 1
ATOM 1549 C C . MET A 1 193 ? 4.584 -7.220 -1.150 1.00 98.62 193 MET A C 1
ATOM 1551 O O . MET A 1 193 ? 3.750 -7.174 -0.245 1.00 98.62 193 MET A O 1
ATOM 1555 N N . ALA A 1 194 ? 4.327 -6.730 -2.366 1.00 98.75 194 ALA A N 1
ATOM 1556 C CA . ALA A 1 194 ? 3.046 -6.132 -2.743 1.00 98.75 194 ALA A CA 1
ATOM 1557 C C . ALA A 1 194 ? 1.889 -7.133 -2.608 1.00 98.75 194 ALA A C 1
ATOM 1559 O O . ALA A 1 194 ? 0.858 -6.807 -2.008 1.00 98.75 194 ALA A O 1
ATOM 1560 N N . HIS A 1 195 ? 2.082 -8.361 -3.101 1.00 98.75 195 HIS A N 1
ATOM 1561 C CA . HIS A 1 195 ? 1.108 -9.441 -2.967 1.00 98.75 195 HIS A CA 1
ATOM 1562 C C . HIS A 1 195 ? 0.900 -9.839 -1.503 1.00 98.75 195 HIS A C 1
ATOM 1564 O O . HIS A 1 195 ? -0.242 -9.932 -1.057 1.00 98.75 195 HIS A O 1
ATOM 1570 N N . HIS A 1 196 ? 1.969 -9.986 -0.719 1.00 98.62 196 HIS A N 1
ATOM 1571 C CA . HIS A 1 196 ? 1.871 -10.269 0.712 1.00 98.62 196 HIS A CA 1
ATOM 1572 C C . HIS A 1 196 ? 0.989 -9.238 1.427 1.00 98.62 196 HIS A C 1
ATOM 1574 O O . HIS A 1 196 ? 0.038 -9.609 2.116 1.00 98.62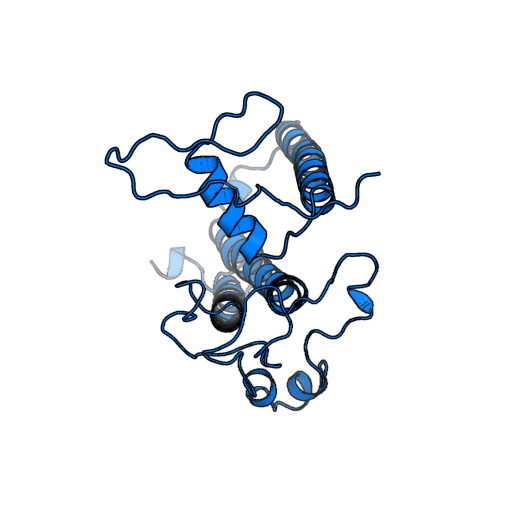 196 HIS A O 1
ATOM 1580 N N . HIS A 1 197 ? 1.250 -7.947 1.209 1.00 98.81 197 HIS A N 1
ATOM 1581 C CA . HIS A 1 197 ? 0.463 -6.875 1.813 1.00 98.81 197 HIS A CA 1
ATOM 1582 C C . HIS A 1 197 ? -1.000 -6.871 1.360 1.00 98.81 197 HIS A C 1
ATOM 1584 O O . HIS A 1 197 ? -1.882 -6.585 2.175 1.00 98.81 197 HIS A O 1
ATOM 1590 N N . LEU A 1 198 ? -1.274 -7.248 0.107 1.00 98.69 198 LEU A N 1
ATOM 1591 C CA . LEU A 1 198 ? -2.637 -7.345 -0.413 1.00 98.69 198 LEU A CA 1
ATOM 1592 C C . LEU A 1 198 ? -3.390 -8.497 0.256 1.00 98.69 198 LEU A C 1
ATOM 1594 O O . LEU A 1 198 ? -4.529 -8.331 0.695 1.00 98.69 198 LEU A O 1
ATOM 1598 N N . ALA A 1 199 ? -2.735 -9.651 0.375 1.00 98.50 199 ALA A N 1
ATOM 1599 C CA . ALA A 1 199 ? -3.301 -10.834 1.003 1.00 98.50 199 ALA A CA 1
ATOM 1600 C C . ALA A 1 199 ? -3.630 -10.573 2.481 1.00 98.50 199 ALA A C 1
ATOM 1602 O O . ALA A 1 199 ? -4.765 -10.797 2.907 1.00 98.50 199 ALA A O 1
ATOM 1603 N N . ILE A 1 200 ? -2.687 -10.026 3.260 1.00 98.38 200 ILE A N 1
ATOM 1604 C CA . ILE A 1 200 ? -2.948 -9.713 4.674 1.00 98.38 200 ILE A CA 1
ATOM 1605 C C . ILE A 1 200 ? -3.962 -8.575 4.837 1.00 98.38 200 ILE A C 1
ATOM 1607 O O . ILE A 1 200 ? -4.716 -8.580 5.808 1.00 98.38 200 ILE A O 1
ATOM 1611 N N . ALA A 1 201 ? -4.036 -7.628 3.892 1.00 98.69 201 ALA A N 1
ATOM 1612 C CA . ALA A 1 201 ? -5.051 -6.580 3.919 1.00 98.69 201 ALA A CA 1
ATOM 1613 C C . ALA A 1 201 ? -6.459 -7.180 3.857 1.00 98.69 201 ALA A C 1
ATOM 1615 O O . ALA A 1 201 ? -7.296 -6.853 4.695 1.00 98.69 201 ALA A O 1
ATOM 1616 N N . ILE A 1 202 ? -6.704 -8.100 2.918 1.00 98.38 202 ILE A N 1
ATOM 1617 C CA . ILE A 1 202 ? -7.991 -8.796 2.789 1.00 98.38 202 ILE A CA 1
ATOM 1618 C C . ILE A 1 202 ? -8.313 -9.579 4.068 1.00 98.38 202 ILE A C 1
ATOM 1620 O O . ILE A 1 202 ? -9.424 -9.463 4.589 1.00 98.38 202 ILE A O 1
ATOM 1624 N N . LEU A 1 203 ? -7.341 -10.316 4.619 1.00 98.56 203 LEU A N 1
ATOM 1625 C CA . LEU A 1 203 ? -7.528 -11.065 5.866 1.00 98.56 203 LEU A CA 1
ATOM 1626 C C . LEU A 1 203 ? -7.939 -10.152 7.027 1.00 98.56 203 LEU A C 1
ATOM 1628 O O . LEU A 1 203 ? -8.910 -10.441 7.725 1.00 98.56 203 LEU A O 1
ATOM 1632 N N . PHE A 1 204 ? -7.243 -9.033 7.221 1.00 98.69 204 PHE A N 1
ATOM 1633 C CA . PHE A 1 204 ? -7.535 -8.096 8.304 1.00 98.69 204 PHE A CA 1
ATOM 1634 C C . PHE A 1 204 ? -8.838 -7.319 8.098 1.00 98.69 204 PHE A C 1
ATOM 1636 O O . PHE A 1 204 ? -9.564 -7.082 9.067 1.00 98.69 204 PHE A O 1
ATOM 1643 N N . LEU A 1 205 ? -9.174 -6.967 6.853 1.00 98.44 205 LEU A N 1
ATOM 1644 C CA . LEU A 1 205 ? -10.460 -6.358 6.514 1.00 98.44 205 LEU A CA 1
ATOM 1645 C C . LEU A 1 205 ? -11.612 -7.286 6.898 1.00 98.44 205 LEU A C 1
ATOM 1647 O O . LEU A 1 205 ? -12.534 -6.840 7.575 1.00 98.44 205 LEU A O 1
ATOM 1651 N N . ILE A 1 206 ? -11.540 -8.571 6.546 1.00 98.44 206 ILE A N 1
ATOM 1652 C CA . ILE A 1 206 ? -12.567 -9.557 6.908 1.00 98.44 206 ILE A CA 1
ATOM 1653 C C . ILE A 1 206 ? -12.583 -9.790 8.426 1.00 98.44 206 ILE A C 1
ATOM 1655 O O . ILE A 1 206 ? -13.642 -9.712 9.050 1.00 98.44 206 ILE A O 1
ATOM 1659 N N . ALA A 1 207 ? -11.420 -10.003 9.049 1.00 97.75 207 ALA A N 1
ATOM 1660 C CA . ALA A 1 207 ? -11.313 -10.248 10.489 1.00 97.75 207 ALA A CA 1
ATOM 1661 C C . ALA A 1 207 ? -11.880 -9.091 11.332 1.00 97.75 207 ALA A C 1
ATOM 1663 O O . ALA A 1 207 ? -12.514 -9.317 12.362 1.00 97.75 207 ALA A O 1
ATOM 1664 N N . GLY A 1 208 ? -11.720 -7.846 10.878 1.00 97.44 208 GLY A N 1
ATOM 1665 C CA . GLY A 1 208 ? -12.272 -6.668 11.545 1.00 97.44 208 GLY A CA 1
ATOM 1666 C C . GLY A 1 208 ? -13.794 -6.516 11.463 1.00 97.44 208 GLY A C 1
ATOM 1667 O O . GLY A 1 208 ? -14.309 -5.522 11.965 1.00 97.44 208 GLY A O 1
ATOM 1668 N N . HIS A 1 209 ? -14.514 -7.469 10.866 1.00 97.81 209 HIS A N 1
ATOM 1669 C CA . HIS A 1 209 ? -15.982 -7.532 10.868 1.00 97.81 209 HIS A CA 1
ATOM 1670 C C . HIS A 1 209 ? -16.532 -8.665 11.752 1.00 97.81 209 HIS A C 1
ATOM 1672 O O . HIS A 1 209 ? -17.727 -8.952 11.728 1.00 97.81 209 HIS A O 1
ATOM 1678 N N . MET A 1 210 ? -15.678 -9.306 12.554 1.00 97.56 210 MET A N 1
ATOM 1679 C CA . MET A 1 210 ? -16.063 -10.441 13.392 1.00 97.56 210 MET A CA 1
ATOM 1680 C C . MET A 1 210 ? -16.899 -10.035 14.614 1.00 97.56 210 MET A C 1
ATOM 1682 O O . MET A 1 210 ? -17.834 -10.750 14.985 1.00 97.56 210 MET A O 1
ATOM 1686 N N . TYR A 1 211 ? -16.573 -8.922 15.279 1.00 97.81 211 TYR A N 1
ATOM 1687 C CA . TYR A 1 211 ? -17.178 -8.593 16.571 1.00 97.81 211 TYR A CA 1
ATOM 1688 C C . TYR A 1 211 ? -18.408 -7.707 16.441 1.00 97.81 211 TYR A C 1
ATOM 1690 O O . TYR A 1 211 ? -18.528 -6.868 15.547 1.00 97.81 211 TYR A O 1
ATOM 1698 N N . ARG A 1 212 ? -19.340 -7.894 17.370 1.00 97.38 212 ARG A N 1
ATOM 1699 C CA . ARG A 1 212 ? -20.601 -7.173 17.384 1.00 97.38 212 ARG A CA 1
ATOM 1700 C C . ARG A 1 212 ? -20.377 -5.709 17.727 1.00 97.38 212 ARG A C 1
ATOM 1702 O O . ARG A 1 212 ? -19.665 -5.366 18.662 1.00 97.38 212 ARG A O 1
ATOM 1709 N N . THR A 1 213 ? -21.038 -4.839 16.982 1.00 95.81 213 THR A N 1
ATOM 1710 C CA . THR A 1 213 ? -21.072 -3.397 17.249 1.00 95.81 213 THR A CA 1
ATOM 1711 C C . THR A 1 213 ? -22.525 -2.923 17.290 1.00 95.81 213 THR A C 1
ATOM 1713 O O . THR A 1 213 ? -23.449 -3.725 17.442 1.00 95.81 213 THR A O 1
ATOM 1716 N N . ASN A 1 214 ? -22.757 -1.619 17.138 1.00 94.88 214 ASN A N 1
ATOM 1717 C CA . ASN A 1 214 ? -24.096 -1.029 17.163 1.00 94.88 214 ASN A CA 1
ATOM 1718 C C . ASN A 1 214 ? -24.990 -1.492 15.993 1.00 94.88 214 ASN A C 1
ATOM 1720 O O . ASN A 1 214 ? -26.190 -1.253 16.028 1.00 94.88 214 ASN A O 1
ATOM 1724 N N . PHE A 1 215 ? -24.429 -2.180 14.991 1.00 95.69 215 PHE A N 1
ATOM 1725 C CA . PHE A 1 215 ? -25.170 -2.783 13.878 1.00 95.69 215 PHE A CA 1
ATOM 1726 C C . PHE A 1 215 ? -25.847 -4.120 14.228 1.00 95.69 215 PHE A C 1
ATOM 1728 O O . PHE A 1 215 ? -26.476 -4.734 13.375 1.00 95.69 215 PHE A O 1
ATOM 1735 N N . GLY A 1 216 ? -25.712 -4.608 15.466 1.00 94.75 216 GLY A N 1
ATOM 1736 C CA . GLY A 1 216 ? -26.441 -5.783 15.964 1.00 94.75 216 GLY A CA 1
ATOM 1737 C C . GLY A 1 216 ? -25.918 -7.148 15.495 1.00 94.75 216 GLY A C 1
ATOM 1738 O O . GLY A 1 216 ? -26.268 -8.156 16.104 1.00 94.75 216 GLY A O 1
ATOM 1739 N N . ILE A 1 217 ? -25.039 -7.191 14.491 1.00 95.94 217 ILE A N 1
ATOM 1740 C CA . ILE A 1 217 ? -24.456 -8.413 13.911 1.00 95.94 217 ILE A CA 1
ATOM 1741 C C . ILE A 1 217 ? -23.005 -8.588 14.381 1.00 95.94 217 ILE A C 1
ATOM 1743 O O . ILE A 1 217 ? -22.277 -7.602 14.499 1.00 95.94 217 ILE A O 1
ATOM 1747 N N . GLY A 1 218 ? -22.596 -9.834 14.645 1.00 96.81 218 GLY A N 1
ATOM 1748 C CA . GLY A 1 218 ? -21.234 -10.223 15.034 1.00 96.81 218 GLY A CA 1
ATOM 1749 C C . GLY A 1 218 ? -21.164 -10.931 16.391 1.00 96.81 218 GLY A C 1
ATOM 1750 O O . GLY A 1 218 ? -22.174 -11.129 17.075 1.00 96.81 218 GLY A O 1
ATOM 1751 N N . HIS A 1 219 ? -19.956 -11.296 16.810 1.00 97.50 219 HIS A N 1
ATOM 1752 C CA . HIS A 1 219 ? -19.715 -11.997 18.070 1.00 97.50 219 HIS A CA 1
ATOM 1753 C C . HIS A 1 219 ? -19.545 -11.049 19.254 1.00 97.50 219 HIS A C 1
ATOM 1755 O O . HIS A 1 219 ? -18.886 -10.016 19.143 1.00 97.50 219 HIS A O 1
ATOM 1761 N N . SER A 1 220 ? -20.064 -11.443 20.421 1.00 96.44 220 SER A N 1
ATOM 1762 C CA . SER A 1 220 ? -19.669 -10.797 21.672 1.00 96.44 220 SER A CA 1
ATOM 1763 C C . SER A 1 220 ? -18.535 -11.566 22.335 1.00 96.44 220 SER A C 1
ATOM 1765 O O . SER A 1 220 ? -18.679 -12.763 22.575 1.00 96.44 220 SER A O 1
ATOM 1767 N N . ILE A 1 221 ? -17.441 -10.883 22.677 1.00 95.94 221 ILE A N 1
ATOM 1768 C CA . ILE A 1 221 ? -16.250 -11.515 23.275 1.00 95.94 221 ILE A CA 1
ATOM 1769 C C . ILE A 1 221 ? -16.624 -12.229 24.580 1.00 95.94 221 ILE A C 1
ATOM 1771 O O . ILE A 1 221 ? -16.236 -13.371 24.789 1.00 95.94 221 ILE A O 1
ATOM 1775 N N . LYS A 1 222 ? -17.470 -11.602 25.406 1.00 94.62 222 LYS A N 1
ATOM 1776 C CA . LYS A 1 222 ? -17.970 -12.161 26.677 1.00 94.62 222 LYS A CA 1
ATOM 1777 C C . LYS A 1 222 ? -18.856 -13.404 26.544 1.00 94.62 222 LYS A C 1
ATOM 1779 O O . LYS A 1 222 ? -19.276 -13.942 27.554 1.00 94.62 222 LYS A O 1
ATOM 1784 N N . LYS A 1 223 ? -19.299 -13.734 25.330 1.00 94.44 223 LYS A N 1
ATOM 1785 C CA . LYS A 1 223 ? -20.095 -14.939 25.064 1.00 94.44 223 LYS A CA 1
ATOM 1786 C C . LYS A 1 223 ? -19.258 -16.052 24.438 1.00 94.44 223 LYS A C 1
ATOM 1788 O O . LYS A 1 223 ? -19.741 -17.172 24.353 1.00 94.44 223 LYS A O 1
ATOM 1793 N N . ILE A 1 224 ? -18.072 -15.718 23.927 1.00 94.50 224 ILE A N 1
ATOM 1794 C CA . ILE A 1 224 ? -17.118 -16.691 23.389 1.00 94.50 224 ILE A CA 1
ATOM 1795 C C . ILE A 1 224 ? -16.322 -17.323 24.536 1.00 94.50 224 ILE A C 1
ATOM 1797 O O . ILE A 1 224 ? -16.098 -18.530 24.518 1.00 94.50 224 ILE A O 1
ATOM 1801 N N . PHE A 1 225 ? -15.902 -16.497 25.498 1.00 89.50 225 PHE A N 1
ATOM 1802 C CA . PHE A 1 225 ? -15.244 -16.898 26.743 1.00 89.50 225 PHE A CA 1
ATOM 1803 C C . PHE A 1 225 ? -16.250 -16.919 27.888 1.00 89.50 225 PHE A C 1
ATOM 1805 O O . PHE A 1 225 ? -16.102 -17.785 28.774 1.00 89.50 225 PHE A O 1
#

Foldseek 3Di:
DDFDWPDPPPVQPPDPPDDPDDGDRPDPDDDDDDPVVVVVVVVCLQLARIGVVSVVVVVVVVVVVVVVVVVVVVVCVDPVNPDDPVVVVCPLLVLLCCLQPVQQVVLLVSLVSLLQHNLCQQAQHHADPVCSVPDASAPVHCPCVVVVVCCSLAPFQQDLPRDTRHNVSHGRHQAHDPDAANNPVRHDDSNPSSNVSNVSSVVSNVVSVAGDDPVRDHDDPVVVD

InterPro domains:
  IPR001280 Photosystem I PsaA/PsaB [PF00223] (40-224)
  IPR001280 Photosystem I PsaA/PsaB [PR00257] (55-79)
  IPR001280 Photosystem I PsaA/PsaB [PR00257] (95-119)
  IPR001280 Photosystem I PsaA/PsaB [PR00257] (193-211)
  IPR036408 Photosystem I PsaA/PsaB superfamily [G3DSA:1.20.1130.10] (22-225)
  IPR036408 Photosystem I PsaA/PsaB superfamily [SSF81558] (17-225)

Radius of gyration: 22.68 Å; chains: 1; bounding box: 69×41×49 Å

Organism: Brassica campestris (NCBI:txid3711)

Secondary structure (DSSP, 8-state):
----B----S-------S-TT------SS-----HHHHHHHHHHHHTT--BHHHHHHHHHHHHHHHHHHHHHHHHTTSTTTPPPHHHHT-HHHHHHIIIIIIIIIHHHHHHHHIIIIIHHHHTT----TTTTTTS-SSTTTTHHHHHT-GGGGGSSPPPTT--TTSSTT----SS----S--TTT-S--HHHHHHHHHHHHHHHHHHTTSB--TTS-SB-HHHH-

pLDDT: mean 87.28, std 20.65, range [27.91, 98.81]

Sequence (225 aa):
MDTRPFTCKTDCSCYLGSSFWSTGCGSIYSRRCSWPGLVFYQWWYTIGLRTNEDLLYWSSFSIISFCPILNRGWLHLQPKWKPRVSWFKNAESRLNHHLSGLFGVSSLAWTGHLVHVAIPASRGEYVRWNNFLSVLPHPQGLGPLFTGQWNLYAQNPDSSSHLFGTSQGSGTAILTLLGGFHPQTQSLWLTDMAHHHLAIAILFLIAGHMYRTNFGIGHSIKKIF